Protein AF-A0A5J4WC52-F1 (afdb_monomer)

Nearest PDB structures (foldseek):
  8a1i-assembly3_P  TM=6.177E-01  e=1.431E-02  Mus musculus
  6tc0-assembly3_F  TM=6.893E-01  e=1.664E+00  Mus musculus
  6gx9-assembly1_A  TM=3.975E-01  e=1.744E-01  Homo sapiens
  6gx9-assembly2_B  TM=3.806E-01  e=6.885E-01  Homo sapiens
  8bbg-assembly1_E  TM=2.405E-01  e=5.398E+00  Homo sapiens

pLDDT: mean 83.62, std 16.69, range [30.83, 97.69]

Secondary structure (DSSP, 8-state):
------------------STTTHHHHHHHHHHHHTSS-HHHHHHHHHHHHHHHHH-TTS-HHHHHHHHHHHHHHTTS-HHHHHHHHHHHHHHHHH-HHHHHHHHHTTHHHHHHHHHH-TTS-HHHHHHHHHHHHHHHHTT--GGGGGGGHHHHHHHHT---GGGHHHHHHHHHHHHHHHHTT------SSTT-HHHHHHHHHHHHHHHHHHHHHHHHHHHHHHHHHHHHHHHHHHHHHHHHHHHHHHHHHHHHHHHHHHHHHHHHHHHHHHHHHHHHHHHHHHHHHHHHHHHHHHHHH--

InterPro domains:
  IPR016024 Armadillo-type fold [SSF48371] (25-189)

Structure (mmCIF, N/CA/C/O backbone):
data_AF-A0A5J4WC52-F1
#
_entry.id   AF-A0A5J4WC52-F1
#
loop_
_atom_site.group_PDB
_atom_site.id
_atom_site.type_symbol
_atom_site.label_atom_id
_atom_site.label_alt_id
_atom_site.label_comp_id
_atom_site.label_asym_id
_atom_site.label_entity_id
_atom_site.label_seq_id
_atom_site.pdbx_PDB_ins_code
_atom_site.Cartn_x
_atom_site.Cartn_y
_atom_site.Cartn_z
_atom_site.occupancy
_atom_site.B_iso_or_equiv
_atom_site.auth_seq_id
_atom_site.auth_comp_id
_atom_site.auth_asym_id
_atom_site.auth_atom_id
_atom_site.pdbx_PDB_model_num
ATOM 1 N N . MET A 1 1 ? 13.300 48.182 -29.640 1.00 32.59 1 MET A N 1
ATOM 2 C CA . MET A 1 1 ? 13.019 46.733 -29.677 1.00 32.59 1 MET A CA 1
ATOM 3 C C . MET A 1 1 ? 13.434 46.105 -28.359 1.00 32.59 1 MET A C 1
ATOM 5 O O . MET A 1 1 ? 14.404 46.560 -27.772 1.00 32.59 1 MET A O 1
ATOM 9 N N . SER A 1 2 ? 12.691 45.068 -27.975 1.00 35.34 2 SER A N 1
ATOM 10 C CA . SER A 1 2 ? 12.783 44.209 -26.789 1.00 35.34 2 SER A CA 1
ATOM 11 C C . SER A 1 2 ? 12.206 44.751 -25.476 1.00 35.34 2 SER A C 1
ATOM 13 O O . SER A 1 2 ? 12.779 45.591 -24.789 1.00 35.34 2 SER A O 1
ATOM 15 N N . SER A 1 3 ? 11.022 44.214 -25.190 1.00 33.12 3 SER A N 1
ATOM 16 C CA . SER A 1 3 ? 10.148 44.353 -24.032 1.00 33.12 3 SER A CA 1
ATOM 17 C C . SER A 1 3 ? 10.678 43.632 -22.793 1.00 33.12 3 SER A C 1
ATOM 19 O O . SER A 1 3 ? 11.204 42.523 -22.883 1.00 33.12 3 SER A O 1
ATOM 21 N N . LYS A 1 4 ? 10.454 44.267 -21.641 1.00 37.72 4 LYS A N 1
ATOM 22 C CA . LYS A 1 4 ? 10.518 43.687 -20.298 1.00 37.72 4 LYS A CA 1
ATOM 23 C C . LYS A 1 4 ? 9.252 42.878 -19.979 1.00 37.72 4 LYS A C 1
ATOM 25 O O . LYS A 1 4 ? 8.162 43.300 -20.349 1.00 37.72 4 LYS A O 1
ATOM 30 N N . GLU A 1 5 ? 9.482 41.766 -19.280 1.00 38.00 5 GLU A N 1
ATOM 31 C CA . GLU A 1 5 ? 8.748 41.195 -18.132 1.00 38.00 5 GLU A CA 1
ATOM 32 C C . GLU A 1 5 ? 7.209 41.197 -18.129 1.00 38.00 5 GLU A C 1
ATOM 34 O O . GLU A 1 5 ? 6.570 42.245 -18.094 1.00 38.00 5 GLU A O 1
ATOM 39 N N . SER A 1 6 ? 6.610 40.013 -17.961 1.00 33.03 6 SER A N 1
ATOM 40 C CA . SER A 1 6 ? 5.833 39.706 -16.743 1.00 33.03 6 SER A CA 1
ATOM 41 C C . SER A 1 6 ? 5.415 38.234 -16.680 1.00 33.03 6 SER A C 1
ATOM 43 O O . SER A 1 6 ? 4.885 37.659 -17.629 1.00 33.03 6 SER A O 1
ATOM 45 N N . GLU A 1 7 ? 5.674 37.652 -15.513 1.00 39.53 7 GLU A N 1
ATOM 46 C CA . GLU A 1 7 ? 5.089 36.424 -14.992 1.00 39.53 7 GLU A CA 1
ATOM 47 C C . GLU A 1 7 ? 3.555 36.524 -14.951 1.00 39.53 7 GLU A C 1
ATOM 49 O O . GLU A 1 7 ? 2.996 37.520 -14.494 1.00 39.53 7 GLU A O 1
ATOM 54 N N . SER A 1 8 ? 2.866 35.467 -15.380 1.00 31.52 8 SER A N 1
ATOM 55 C CA . SER A 1 8 ? 1.482 35.186 -14.986 1.00 31.52 8 SER A CA 1
ATOM 56 C C . SER A 1 8 ? 1.212 33.693 -15.178 1.00 31.52 8 SER A C 1
ATOM 58 O O . SER A 1 8 ? 0.710 33.232 -16.207 1.00 31.52 8 SER A O 1
ATOM 60 N N . LEU A 1 9 ? 1.606 32.904 -14.178 1.00 36.94 9 LEU A N 1
ATOM 61 C CA . LEU A 1 9 ? 1.100 31.547 -14.001 1.00 36.94 9 LEU A CA 1
ATOM 62 C C . LEU A 1 9 ? -0.317 31.654 -13.432 1.00 36.94 9 LEU A C 1
ATOM 64 O O . LEU A 1 9 ? -0.521 31.750 -12.230 1.00 36.94 9 LEU A O 1
ATOM 68 N N . ARG A 1 10 ? -1.261 31.730 -14.371 1.00 35.28 10 ARG A N 1
ATOM 69 C CA . ARG A 1 10 ? -2.675 31.333 -14.318 1.00 35.28 10 ARG A CA 1
ATOM 70 C C . ARG A 1 10 ? -3.241 31.064 -12.917 1.00 35.28 10 ARG A C 1
ATOM 72 O O . ARG A 1 10 ? -3.114 29.964 -12.386 1.00 35.28 10 ARG A O 1
ATOM 79 N N . ASP A 1 11 ? -3.994 32.055 -12.442 1.00 35.59 11 ASP A N 1
ATOM 80 C CA . ASP A 1 11 ? -5.200 31.882 -11.632 1.00 35.59 11 ASP A CA 1
ATOM 81 C C . ASP A 1 11 ? -6.001 30.661 -12.119 1.00 35.59 11 ASP A C 1
ATOM 83 O O . ASP A 1 11 ? -6.626 30.691 -13.185 1.00 35.59 11 ASP A O 1
ATOM 87 N N . ILE A 1 12 ? -5.999 29.580 -11.337 1.00 36.91 12 ILE A N 1
ATOM 88 C CA . ILE A 1 12 ? -7.045 28.563 -11.431 1.00 36.91 12 ILE A CA 1
ATOM 89 C C . ILE A 1 12 ? -8.226 29.110 -10.632 1.00 36.91 12 ILE A C 1
ATOM 91 O O . ILE A 1 12 ? -8.168 29.266 -9.416 1.00 36.91 12 ILE A O 1
ATOM 95 N N . GLY A 1 13 ? -9.252 29.480 -11.395 1.00 30.83 13 GLY A N 1
ATOM 96 C CA . GLY A 1 13 ? -10.460 30.188 -11.004 1.00 30.83 13 GLY A CA 1
ATOM 97 C C . GLY A 1 13 ? -10.991 29.912 -9.600 1.00 30.83 13 GLY A C 1
ATOM 98 O O . GLY A 1 13 ? -11.292 28.781 -9.228 1.00 30.83 13 GLY A O 1
ATOM 99 N N . ARG A 1 14 ? -11.278 31.011 -8.896 1.00 37.78 14 ARG A N 1
ATOM 100 C CA . ARG A 1 14 ? -12.459 31.108 -8.034 1.00 37.78 14 ARG A CA 1
ATOM 101 C C . ARG A 1 14 ? -13.677 30.649 -8.840 1.00 37.78 14 ARG A C 1
ATOM 103 O O . ARG A 1 14 ? -14.208 31.419 -9.639 1.00 37.78 14 ARG A O 1
ATOM 110 N N . ILE A 1 15 ? -14.100 29.404 -8.652 1.00 37.09 15 ILE A N 1
ATOM 111 C CA . ILE A 1 15 ? -15.406 28.952 -9.120 1.00 37.09 15 ILE A CA 1
ATOM 112 C C . ILE A 1 15 ? -16.385 29.187 -7.976 1.00 37.09 15 ILE A C 1
ATOM 114 O O . ILE A 1 15 ? -16.357 28.514 -6.949 1.00 37.09 15 ILE A O 1
ATOM 118 N N . ASP A 1 16 ? -17.212 30.210 -8.151 1.00 36.78 16 ASP A N 1
ATOM 119 C CA . ASP A 1 16 ? -18.256 30.596 -7.214 1.00 36.78 16 ASP A CA 1
ATOM 120 C C . ASP A 1 16 ? -19.447 29.635 -7.381 1.00 36.78 16 ASP A C 1
ATOM 122 O O . ASP A 1 16 ? -20.268 29.772 -8.291 1.00 36.78 16 ASP A O 1
ATOM 126 N N . PHE A 1 17 ? -19.512 28.591 -6.552 1.00 41.94 17 PHE A N 1
ATOM 127 C CA . PHE A 1 17 ? -20.563 27.573 -6.618 1.00 41.94 17 PHE A CA 1
ATOM 128 C C . PHE A 1 17 ? -21.741 27.909 -5.697 1.00 41.94 17 PHE A C 1
ATOM 130 O O . PHE A 1 17 ? -21.965 27.290 -4.655 1.00 41.94 17 PHE A O 1
ATOM 137 N N . SER A 1 18 ? -22.562 28.870 -6.118 1.00 38.53 18 SER A N 1
ATOM 138 C CA . SER A 1 18 ? -23.877 29.099 -5.511 1.00 38.53 18 SER A CA 1
ATOM 139 C C . SER A 1 18 ? -24.910 28.094 -6.052 1.00 38.53 18 SER A C 1
ATOM 141 O O . SER A 1 18 ? -25.569 28.308 -7.066 1.00 38.53 18 SER A O 1
ATOM 143 N N . GLY A 1 19 ? -25.062 26.951 -5.374 1.00 36.50 19 GLY A N 1
ATOM 144 C CA . GLY A 1 19 ? -26.168 26.019 -5.628 1.00 36.50 19 GLY A CA 1
ATOM 145 C C . GLY A 1 19 ? -26.001 24.651 -4.964 1.00 36.50 19 GLY A C 1
ATOM 146 O O . GLY A 1 19 ? -24.977 23.995 -5.125 1.00 36.50 19 GLY A O 1
ATOM 147 N N . SER A 1 20 ? -27.037 24.175 -4.268 1.00 44.12 20 SER A N 1
ATOM 148 C CA . SER A 1 20 ? -27.068 22.901 -3.518 1.00 44.12 20 SER A CA 1
ATOM 149 C C . SER A 1 20 ? -26.755 21.636 -4.340 1.00 44.12 20 SER A C 1
ATOM 151 O O . SER A 1 20 ? -26.430 20.605 -3.760 1.00 44.12 20 SER A O 1
ATOM 153 N N . LYS A 1 21 ? -26.802 21.711 -5.679 1.00 44.88 21 LYS A N 1
ATOM 154 C CA . LYS A 1 21 ? -26.398 20.631 -6.601 1.00 44.88 21 LYS A CA 1
ATOM 155 C C . LYS A 1 21 ? -24.891 20.571 -6.892 1.00 44.88 21 LYS A C 1
ATOM 157 O O . LYS A 1 21 ? -24.426 19.543 -7.364 1.00 44.88 21 LYS A O 1
ATOM 162 N N . SER A 1 22 ? -24.139 21.648 -6.642 1.00 50.25 22 SER A N 1
ATOM 163 C CA . SER A 1 22 ? -22.687 21.688 -6.884 1.00 50.25 22 SER A CA 1
ATOM 164 C C . SER A 1 22 ? -21.913 20.883 -5.833 1.00 50.25 22 SER A C 1
ATOM 166 O O . SER A 1 22 ? -21.088 20.034 -6.163 1.00 50.25 22 SER A O 1
ATOM 168 N N . LYS A 1 23 ? -22.293 21.062 -4.565 1.00 53.84 23 LYS A N 1
ATOM 169 C CA . LYS A 1 23 ? -21.726 20.376 -3.398 1.00 53.84 23 LYS A CA 1
ATOM 170 C C . LYS A 1 23 ? -21.667 18.848 -3.580 1.00 53.84 23 LYS A C 1
ATOM 172 O O . LYS A 1 23 ? -20.678 18.186 -3.294 1.00 53.84 23 LYS A O 1
ATOM 177 N N . THR A 1 24 ? -22.703 18.255 -4.164 1.00 54.47 24 THR A N 1
ATOM 178 C CA . THR A 1 24 ? -22.820 16.795 -4.293 1.00 54.47 24 THR A CA 1
ATOM 179 C C . THR A 1 24 ? -21.764 16.147 -5.204 1.00 54.47 24 THR A C 1
ATOM 181 O O . THR A 1 24 ? -21.472 14.966 -5.031 1.00 54.47 24 THR A O 1
ATOM 184 N N . ILE A 1 25 ? -21.193 16.898 -6.154 1.00 60.09 25 ILE A N 1
ATOM 185 C CA . ILE A 1 25 ? -20.209 16.409 -7.142 1.00 60.09 25 ILE A CA 1
ATOM 186 C C . ILE A 1 25 ? -18.765 16.691 -6.688 1.00 60.09 25 ILE A C 1
ATOM 188 O O . ILE A 1 25 ? -17.824 16.055 -7.159 1.00 60.09 25 ILE A O 1
ATOM 192 N N . GLU A 1 26 ? -18.585 17.605 -5.737 1.00 72.31 26 GLU A N 1
ATOM 193 C CA . GLU A 1 26 ? -17.278 18.105 -5.317 1.00 72.31 26 GLU A CA 1
ATOM 194 C C . GLU A 1 26 ? -16.462 17.055 -4.544 1.00 72.31 26 GLU A C 1
ATOM 196 O O . GLU A 1 26 ? -15.292 16.844 -4.852 1.00 72.31 26 GLU A O 1
ATOM 201 N N . ILE A 1 27 ? -17.079 16.308 -3.616 1.00 71.81 27 ILE A N 1
ATOM 202 C CA . ILE A 1 27 ? -16.358 15.299 -2.816 1.00 71.81 27 ILE A CA 1
ATOM 203 C C . ILE A 1 27 ? -15.774 14.168 -3.682 1.00 71.81 27 ILE A C 1
ATOM 205 O O . ILE A 1 27 ? -14.581 13.916 -3.550 1.00 71.81 27 ILE A O 1
ATOM 209 N N . PRO A 1 28 ? -16.520 13.497 -4.585 1.00 74.00 28 PRO A N 1
ATOM 210 C CA . PRO A 1 28 ? -15.934 12.445 -5.422 1.00 74.00 28 PRO A CA 1
ATOM 211 C C . PRO A 1 28 ? -14.762 12.918 -6.295 1.00 74.00 28 PRO A C 1
ATOM 213 O O . PRO A 1 28 ? -13.821 12.160 -6.511 1.00 74.00 28 PRO A O 1
ATOM 216 N N . LEU A 1 29 ? -14.794 14.165 -6.781 1.00 74.44 29 LEU A N 1
ATOM 217 C CA . LEU A 1 29 ? -13.690 14.738 -7.557 1.00 74.44 29 LEU A CA 1
ATOM 218 C C . LEU A 1 29 ? -12.469 15.018 -6.674 1.00 74.44 29 LEU A C 1
ATOM 220 O O . LEU A 1 29 ? -11.359 14.631 -7.035 1.00 74.44 29 LEU A O 1
ATOM 224 N N . LEU A 1 30 ? -12.678 15.600 -5.491 1.00 76.94 30 LEU A N 1
ATOM 225 C CA . LEU A 1 30 ? -11.611 15.838 -4.517 1.00 76.94 30 LEU A CA 1
ATOM 226 C C . LEU A 1 30 ? -11.031 14.532 -3.956 1.00 76.94 30 LEU A C 1
ATOM 228 O O . LEU A 1 30 ? -9.851 14.488 -3.624 1.00 76.94 30 LEU A O 1
ATOM 232 N N . VAL A 1 31 ? -11.815 13.448 -3.892 1.00 75.81 31 VAL A N 1
ATOM 233 C CA . VAL A 1 31 ? -11.320 12.118 -3.496 1.00 75.81 31 VAL A CA 1
ATOM 234 C C . VAL A 1 31 ? -10.261 11.601 -4.483 1.00 75.81 31 VAL A C 1
ATOM 236 O O . VAL A 1 31 ? -9.319 10.934 -4.065 1.00 75.81 31 VAL A O 1
ATOM 239 N N . ASN A 1 32 ? -10.334 11.953 -5.770 1.00 75.06 32 ASN A N 1
ATOM 240 C CA . ASN A 1 32 ? -9.287 11.575 -6.727 1.00 75.06 32 ASN A CA 1
ATOM 241 C C . ASN A 1 32 ? -7.972 12.327 -6.470 1.00 75.06 32 ASN A C 1
ATOM 243 O O . ASN A 1 32 ? -6.902 11.727 -6.527 1.00 75.06 32 ASN A O 1
ATOM 247 N N . GLU A 1 33 ? -8.040 13.620 -6.143 1.00 76.31 33 GLU A N 1
ATOM 248 C CA . GLU A 1 33 ? -6.862 14.416 -5.756 1.00 76.31 33 GLU A CA 1
ATOM 249 C C . GLU A 1 33 ? -6.284 13.950 -4.411 1.00 76.31 33 GLU A C 1
ATOM 251 O O . GLU A 1 33 ? -5.069 13.888 -4.224 1.00 76.31 33 GLU A O 1
ATOM 256 N N . PHE A 1 34 ? -7.161 13.529 -3.503 1.00 76.88 34 PHE A N 1
ATOM 257 C CA . PHE A 1 34 ? -6.841 12.928 -2.213 1.00 76.88 34 PHE A CA 1
ATOM 258 C C . PHE A 1 34 ? -6.132 11.569 -2.327 1.00 76.88 34 PHE A C 1
ATOM 260 O O . PHE A 1 34 ? -5.337 11.224 -1.461 1.00 76.88 34 PHE A O 1
ATOM 267 N N . LEU A 1 35 ? -6.382 10.800 -3.389 1.00 76.12 35 LEU A N 1
ATOM 268 C CA . LEU A 1 35 ? -5.679 9.541 -3.665 1.00 76.12 35 LEU A CA 1
ATOM 269 C C . LEU A 1 35 ? -4.435 9.728 -4.554 1.00 76.12 35 LEU A C 1
ATOM 271 O O . LEU A 1 35 ? -3.802 8.743 -4.936 1.00 76.12 35 LEU A O 1
ATOM 275 N N . SER A 1 36 ? -4.062 10.968 -4.889 1.00 76.62 36 SER A N 1
ATOM 276 C CA . SER A 1 36 ? -2.824 11.250 -5.626 1.00 76.62 36 SER A CA 1
ATOM 277 C C . SER A 1 36 ? -1.583 10.867 -4.811 1.00 76.62 36 SER A C 1
ATOM 279 O O . SER A 1 36 ? -1.625 10.811 -3.586 1.00 76.62 36 SER A O 1
ATOM 281 N N . SER A 1 37 ? -0.441 10.635 -5.462 1.00 73.75 37 SER A N 1
ATOM 282 C CA . SER A 1 37 ? 0.824 10.329 -4.769 1.00 73.75 37 SER A CA 1
ATOM 283 C C . SER A 1 37 ? 1.536 11.562 -4.187 1.00 73.75 37 SER A C 1
ATOM 285 O O . SER A 1 37 ? 2.661 11.434 -3.714 1.00 73.75 37 SER A O 1
ATOM 287 N N . ASN A 1 38 ? 0.932 12.756 -4.250 1.00 82.62 38 ASN A N 1
ATOM 288 C CA . ASN A 1 38 ? 1.540 14.003 -3.786 1.00 82.62 38 ASN A CA 1
ATOM 289 C C . ASN A 1 38 ? 0.980 14.408 -2.402 1.00 82.62 38 ASN A C 1
ATOM 291 O O . ASN A 1 38 ? -0.186 14.797 -2.326 1.00 82.62 38 ASN A O 1
ATOM 295 N N . PRO A 1 39 ? 1.790 14.396 -1.323 1.00 80.75 39 PRO A N 1
ATOM 296 C CA . PRO A 1 39 ? 1.332 14.706 0.037 1.00 80.75 39 PRO A CA 1
ATOM 297 C C . PRO A 1 39 ? 0.698 16.093 0.218 1.00 80.75 39 PRO A C 1
ATOM 299 O O . PRO A 1 39 ? -0.220 16.248 1.026 1.00 80.75 39 PRO A O 1
ATOM 302 N N . ASP A 1 40 ? 1.143 17.102 -0.536 1.00 82.88 40 ASP A N 1
ATOM 303 C CA . ASP A 1 40 ? 0.588 18.457 -0.449 1.00 82.88 40 ASP A CA 1
ATOM 304 C C . ASP A 1 40 ? -0.818 18.505 -1.057 1.00 82.88 40 ASP A C 1
ATOM 306 O O . ASP A 1 40 ? -1.742 19.065 -0.463 1.00 82.88 40 ASP A O 1
ATOM 310 N N . GLN A 1 41 ? -1.002 17.843 -2.205 1.00 83.88 41 GLN A N 1
ATOM 311 C CA . GLN A 1 41 ? -2.312 17.701 -2.848 1.00 83.88 41 GLN A CA 1
ATOM 312 C C . GLN A 1 41 ? -3.261 16.876 -1.978 1.00 83.88 41 GLN A C 1
ATOM 314 O O . GLN A 1 41 ? -4.404 17.284 -1.770 1.00 83.88 41 GLN A O 1
ATOM 319 N N . GLN A 1 42 ? -2.771 15.777 -1.393 1.00 84.62 42 GLN A N 1
ATOM 320 C CA . GLN A 1 42 ? -3.523 14.991 -0.416 1.00 84.62 42 GLN A CA 1
ATOM 321 C C . GLN A 1 42 ? -3.977 15.870 0.752 1.00 84.62 42 GLN A C 1
ATOM 323 O O . GLN A 1 42 ? -5.161 15.892 1.083 1.00 84.62 42 GLN A O 1
ATOM 328 N N . THR A 1 43 ? -3.067 16.638 1.355 1.00 85.12 43 THR A N 1
ATOM 329 C CA . THR A 1 43 ? -3.369 17.507 2.501 1.00 85.12 43 THR A CA 1
ATOM 330 C C . THR A 1 43 ? -4.415 18.560 2.147 1.00 85.12 43 THR A C 1
ATOM 332 O O . THR A 1 43 ? -5.400 18.712 2.873 1.00 85.12 43 THR A O 1
ATOM 335 N N . GLN A 1 44 ? -4.235 19.264 1.028 1.00 84.44 44 GLN A N 1
ATOM 336 C CA . GLN A 1 44 ? -5.151 20.313 0.585 1.00 84.44 44 GLN A CA 1
ATOM 337 C C . GLN A 1 44 ? -6.547 19.752 0.287 1.00 84.44 44 GLN A C 1
ATOM 339 O O . GLN A 1 44 ? -7.538 20.279 0.801 1.00 84.44 44 GLN A O 1
ATOM 344 N N . ALA A 1 45 ? -6.631 18.655 -0.473 1.00 85.75 45 ALA A N 1
ATOM 345 C CA . ALA A 1 45 ? -7.894 17.993 -0.786 1.00 85.75 45 ALA A CA 1
ATOM 346 C C . ALA A 1 45 ? -8.587 17.487 0.489 1.00 85.75 45 ALA A C 1
ATOM 348 O O . ALA A 1 45 ? -9.779 17.726 0.683 1.00 85.75 45 ALA A O 1
ATOM 349 N N . THR A 1 46 ? -7.835 16.871 1.410 1.00 85.19 46 THR A N 1
ATOM 350 C CA . THR A 1 46 ? -8.377 16.373 2.684 1.00 85.19 46 THR A CA 1
ATOM 351 C C . THR A 1 46 ? -8.964 17.502 3.521 1.00 85.19 46 THR A C 1
ATOM 353 O O . THR A 1 46 ? -10.088 17.400 4.012 1.00 85.19 46 THR A O 1
ATOM 356 N N . GLN A 1 47 ? -8.221 18.599 3.684 1.00 85.75 47 GLN A N 1
ATOM 357 C CA . GLN A 1 47 ? -8.680 19.752 4.457 1.00 85.75 47 GLN A CA 1
ATOM 358 C C . GLN A 1 47 ? -9.936 20.369 3.844 1.00 85.75 47 GLN A C 1
ATOM 360 O O . GLN A 1 47 ? -10.868 20.711 4.577 1.00 85.75 47 GLN A O 1
ATOM 365 N N . HIS A 1 48 ? -9.981 20.463 2.513 1.00 85.12 48 HIS A N 1
ATOM 366 C CA . HIS A 1 48 ? -11.138 20.981 1.803 1.00 85.12 48 HIS A CA 1
ATOM 367 C C . HIS A 1 48 ? -12.373 20.104 2.041 1.00 85.12 48 HIS A C 1
ATOM 369 O O . HIS A 1 48 ? -13.388 20.608 2.524 1.00 85.12 48 HIS A O 1
ATOM 375 N N . ILE A 1 49 ? -12.266 18.788 1.837 1.00 85.12 49 ILE A N 1
ATOM 376 C CA . ILE A 1 49 ? -13.371 17.853 2.082 1.00 85.12 49 ILE A CA 1
ATOM 377 C C . ILE A 1 49 ? -13.839 17.909 3.545 1.00 85.12 49 ILE A C 1
ATOM 379 O O . ILE A 1 49 ? -15.040 17.984 3.802 1.00 85.12 49 ILE A O 1
ATOM 383 N N . ILE A 1 50 ? -12.921 17.933 4.518 1.00 85.38 50 ILE A N 1
ATOM 384 C CA . ILE A 1 50 ? -13.277 18.029 5.943 1.00 85.38 50 ILE A CA 1
ATOM 385 C C . ILE A 1 50 ? -14.066 19.308 6.223 1.00 85.38 50 ILE A C 1
ATOM 387 O O . ILE A 1 50 ? -15.093 19.258 6.897 1.00 85.38 50 ILE A O 1
ATOM 391 N N . SER A 1 51 ? -13.615 20.450 5.695 1.00 84.38 51 SER A N 1
ATOM 392 C CA . SER A 1 51 ? -14.316 21.726 5.871 1.00 84.38 51 SER A CA 1
ATOM 393 C C . SER A 1 51 ? -15.726 21.703 5.282 1.00 84.38 51 SER A C 1
ATOM 395 O O . SER A 1 51 ? -16.646 22.258 5.873 1.00 84.38 51 SER A O 1
ATOM 397 N N . ILE A 1 52 ? -15.917 21.017 4.159 1.00 81.88 52 ILE A N 1
ATOM 398 C CA . ILE A 1 52 ? -17.220 20.856 3.525 1.00 81.88 52 ILE A CA 1
ATOM 399 C C . ILE A 1 52 ? -18.128 19.990 4.409 1.00 81.88 52 ILE A C 1
ATOM 401 O O . ILE A 1 52 ? -19.235 20.404 4.750 1.00 81.88 52 ILE A O 1
ATOM 405 N N . ILE A 1 53 ? -17.645 18.811 4.814 1.00 82.25 53 ILE A N 1
ATOM 406 C CA . ILE A 1 53 ? -18.433 17.817 5.555 1.00 82.25 53 ILE A CA 1
ATOM 407 C C . ILE A 1 53 ? -18.811 18.324 6.951 1.00 82.25 53 ILE A C 1
ATOM 409 O O . ILE A 1 53 ? -19.913 18.059 7.426 1.00 82.25 53 ILE A O 1
ATOM 413 N N . LEU A 1 54 ? -17.915 19.045 7.626 1.00 81.38 54 LEU A N 1
ATOM 414 C CA . LEU A 1 54 ? -18.173 19.532 8.981 1.00 81.38 54 LEU A CA 1
ATOM 415 C C . LEU A 1 54 ? -19.067 20.774 9.028 1.00 81.38 54 LEU A C 1
ATOM 417 O O . LEU A 1 54 ? -19.726 20.992 10.040 1.00 81.38 54 LEU A O 1
ATOM 421 N N . ASN A 1 55 ? -19.094 21.584 7.967 1.00 78.94 55 ASN A N 1
ATOM 422 C CA . ASN A 1 55 ? -19.910 22.800 7.920 1.00 78.94 55 ASN A CA 1
ATOM 423 C C . ASN A 1 55 ? -21.320 22.567 7.355 1.00 78.94 55 ASN A C 1
ATOM 425 O O . ASN A 1 55 ? -22.158 23.465 7.432 1.00 78.94 55 ASN A O 1
ATOM 429 N N . ASP A 1 56 ? -21.594 21.400 6.766 1.00 70.25 56 ASP A N 1
ATOM 430 C CA . ASP A 1 56 ? -22.866 21.111 6.107 1.00 70.25 56 ASP A CA 1
ATOM 431 C C . ASP A 1 56 ? -23.394 19.718 6.486 1.00 70.25 56 ASP A C 1
ATOM 433 O O . ASP A 1 56 ? -23.086 18.701 5.860 1.00 70.25 56 ASP A O 1
ATOM 437 N N . GLU A 1 57 ? -24.245 19.675 7.516 1.00 63.06 57 GLU A N 1
ATOM 438 C CA . GLU A 1 57 ? -24.854 18.439 8.030 1.00 63.06 57 GLU A CA 1
ATOM 439 C C . GLU A 1 57 ? -25.771 17.722 7.015 1.00 63.06 57 GLU A C 1
ATOM 441 O O . GLU A 1 57 ? -26.155 16.564 7.238 1.00 63.06 57 GLU A O 1
ATOM 446 N N . SER A 1 58 ? -26.116 18.389 5.903 1.00 66.19 58 SER A N 1
ATOM 447 C CA . SER A 1 58 ? -27.027 17.892 4.866 1.00 66.19 58 SER A CA 1
ATOM 448 C C . SER A 1 58 ? -26.347 17.085 3.753 1.00 66.19 58 SER A C 1
ATOM 450 O O . SER A 1 58 ? -27.018 16.646 2.815 1.00 66.19 58 SER A O 1
ATOM 452 N N . TYR A 1 59 ? -25.034 16.844 3.852 1.00 70.75 59 TYR A N 1
ATOM 453 C CA . TYR A 1 59 ? -24.316 16.066 2.845 1.00 70.75 59 TYR A CA 1
ATOM 454 C C . TYR A 1 59 ? -24.810 14.611 2.744 1.00 70.75 59 TYR A C 1
ATOM 456 O O . TYR A 1 59 ? -25.073 13.974 3.773 1.00 70.75 59 TYR A O 1
ATOM 464 N N . PRO A 1 60 ? -24.907 14.044 1.522 1.00 72.94 60 PRO A N 1
ATOM 465 C CA . PRO A 1 60 ? -25.320 12.657 1.343 1.00 72.94 60 PRO A CA 1
ATOM 466 C C . PRO A 1 60 ? -24.385 11.679 2.055 1.00 72.94 60 PRO A C 1
ATOM 468 O O . PRO A 1 60 ? -23.163 11.785 1.941 1.00 72.94 60 PRO A O 1
ATOM 471 N N . SER A 1 61 ? -24.967 10.676 2.720 1.00 74.62 61 SER A N 1
ATOM 472 C CA . SER A 1 61 ? -24.213 9.642 3.442 1.00 74.62 61 SER A CA 1
ATOM 473 C C . SER A 1 61 ? -23.221 8.905 2.542 1.00 74.62 61 SER A C 1
ATOM 475 O O . SER A 1 61 ? -22.097 8.674 2.954 1.00 74.62 61 SER A O 1
ATOM 477 N N . VAL A 1 62 ? -23.584 8.640 1.282 1.00 75.31 62 VAL A N 1
ATOM 478 C CA . VAL A 1 62 ? -22.723 7.931 0.318 1.00 75.31 62 VAL A CA 1
ATOM 479 C C . VAL A 1 62 ? -21.396 8.661 0.072 1.00 75.31 62 VAL A C 1
ATOM 481 O O . VAL A 1 62 ? -20.351 8.022 -0.002 1.00 75.31 62 VAL A O 1
ATOM 484 N N . SER A 1 63 ? -21.410 9.994 -0.027 1.00 79.25 63 SER A N 1
ATOM 485 C CA . SER A 1 63 ? -20.185 10.780 -0.241 1.00 79.25 63 SER A CA 1
ATOM 486 C C . SER A 1 63 ? -19.299 10.801 1.006 1.00 79.25 63 SER A C 1
ATOM 488 O O . SER A 1 63 ? -18.075 10.789 0.894 1.00 79.25 63 SER A O 1
ATOM 490 N N . ILE A 1 64 ? -19.919 10.810 2.189 1.00 83.56 64 ILE A N 1
ATOM 491 C CA . ILE A 1 64 ? -19.222 10.721 3.474 1.00 83.56 64 ILE A CA 1
ATOM 492 C C . ILE A 1 64 ? -18.578 9.342 3.624 1.00 83.56 64 ILE A C 1
ATOM 494 O O . ILE A 1 64 ? -17.394 9.264 3.934 1.00 83.56 64 ILE A O 1
ATOM 498 N N . ASP A 1 65 ? -19.326 8.271 3.362 1.00 85.75 65 ASP A N 1
ATOM 499 C CA . ASP A 1 65 ? -18.838 6.896 3.470 1.00 85.75 65 ASP A CA 1
ATOM 500 C C . ASP A 1 65 ? -17.668 6.661 2.509 1.00 85.75 65 ASP A C 1
ATOM 502 O O . ASP A 1 65 ? -16.641 6.129 2.920 1.00 85.75 65 ASP A O 1
ATOM 506 N N . LEU A 1 66 ? -17.766 7.150 1.265 1.00 85.38 66 LEU A N 1
ATOM 507 C CA . LEU A 1 66 ? -16.674 7.093 0.289 1.00 85.38 66 LEU A CA 1
ATOM 508 C C . LEU A 1 66 ? -15.404 7.780 0.810 1.00 85.38 66 LEU A C 1
ATOM 510 O O . LEU A 1 66 ? -14.314 7.217 0.722 1.00 85.38 66 LEU A O 1
ATOM 514 N N . PHE A 1 67 ? -15.541 8.986 1.363 1.00 87.44 67 PHE A N 1
ATOM 515 C CA . PHE A 1 67 ? -14.412 9.731 1.912 1.00 87.44 67 PHE A CA 1
ATOM 516 C C . PHE A 1 67 ? -13.804 9.046 3.144 1.00 87.44 67 PHE A C 1
ATOM 518 O O . PHE A 1 67 ? -12.582 8.928 3.241 1.00 87.44 67 PHE A O 1
ATOM 525 N N . LEU A 1 68 ? -14.635 8.546 4.063 1.00 90.50 68 LEU A N 1
ATOM 526 C CA . LEU A 1 68 ? -14.168 7.808 5.237 1.00 90.50 68 LEU A CA 1
ATOM 527 C C . LEU A 1 68 ? -13.447 6.520 4.830 1.00 90.50 68 LEU A C 1
ATOM 529 O O . LEU A 1 68 ? -12.364 6.250 5.340 1.00 90.50 68 LEU A O 1
ATOM 533 N N . SER A 1 69 ? -13.981 5.764 3.868 1.00 89.56 69 SER A N 1
ATOM 534 C CA . SER A 1 69 ? -13.300 4.589 3.316 1.00 89.56 69 SER A CA 1
ATOM 535 C C . SER A 1 69 ? -11.955 4.953 2.685 1.00 89.56 69 SER A C 1
ATOM 537 O O . SER A 1 69 ? -10.968 4.258 2.918 1.00 89.56 69 SER A O 1
ATOM 539 N N . ALA A 1 70 ? -11.881 6.060 1.944 1.00 88.50 70 ALA A N 1
ATOM 540 C CA . ALA A 1 70 ? -10.633 6.526 1.348 1.00 88.50 70 ALA A CA 1
ATOM 541 C C . ALA A 1 70 ? -9.589 6.902 2.422 1.00 88.50 70 ALA A C 1
ATOM 543 O O . ALA A 1 70 ? -8.430 6.500 2.313 1.00 88.50 70 ALA A O 1
ATOM 544 N N . LEU A 1 71 ? -9.996 7.594 3.494 1.00 91.12 71 LEU A N 1
ATOM 545 C CA . LEU A 1 71 ? -9.139 7.876 4.654 1.00 91.12 71 LEU A CA 1
ATOM 546 C C . LEU A 1 71 ? -8.634 6.600 5.320 1.00 91.12 71 LEU A C 1
ATOM 548 O O . LEU A 1 71 ? -7.445 6.496 5.607 1.00 91.12 71 LEU A O 1
ATOM 552 N N . VAL A 1 72 ? -9.508 5.614 5.526 1.00 92.81 72 VAL A N 1
ATOM 553 C CA . VAL A 1 72 ? -9.118 4.321 6.100 1.00 92.81 72 VAL A CA 1
ATOM 554 C C . VAL A 1 72 ? -8.091 3.609 5.214 1.00 92.81 72 VAL A C 1
ATOM 556 O O . VAL A 1 72 ? -7.116 3.069 5.731 1.00 92.81 72 VAL A O 1
ATOM 559 N N . CYS A 1 73 ? -8.237 3.663 3.889 1.00 89.06 73 CYS A N 1
ATOM 560 C CA . CYS A 1 73 ? -7.241 3.121 2.963 1.00 89.06 73 CYS A CA 1
ATOM 561 C C . CYS A 1 73 ? -5.891 3.854 3.051 1.00 89.06 73 CYS A C 1
ATOM 563 O O . CYS A 1 73 ? -4.851 3.196 3.107 1.00 89.06 73 CYS A O 1
ATOM 565 N N . LEU A 1 74 ? -5.888 5.193 3.124 1.00 91.19 74 LEU A N 1
ATOM 566 C CA . LEU A 1 74 ? -4.651 5.982 3.223 1.00 91.19 74 LEU A CA 1
ATOM 567 C C . LEU A 1 74 ? -3.851 5.722 4.503 1.00 91.19 74 LEU A C 1
ATOM 569 O O . LEU A 1 74 ? -2.641 5.940 4.501 1.00 91.19 74 LEU A O 1
ATOM 573 N N . ILE A 1 75 ? -4.471 5.195 5.565 1.00 93.75 75 ILE A N 1
ATOM 574 C CA . ILE A 1 75 ? -3.746 4.778 6.777 1.00 93.75 75 ILE A CA 1
ATOM 575 C C . ILE A 1 75 ? -2.622 3.783 6.438 1.00 93.75 75 ILE A C 1
ATOM 577 O O . ILE A 1 75 ? -1.573 3.825 7.078 1.00 93.75 75 ILE A O 1
ATOM 581 N N . LYS A 1 76 ? -2.806 2.920 5.427 1.00 90.44 76 LYS A N 1
ATOM 582 C CA . LYS A 1 76 ? -1.791 1.960 4.948 1.00 90.44 76 LYS A CA 1
ATOM 583 C C . LYS A 1 76 ? -0.851 2.518 3.869 1.00 90.44 76 LYS A C 1
ATOM 585 O O . LYS A 1 76 ? -0.054 1.757 3.329 1.00 90.44 76 LYS A O 1
ATOM 590 N N . GLY A 1 77 ? -0.976 3.799 3.520 1.00 87.56 77 GLY A N 1
ATOM 591 C CA . GLY A 1 77 ? -0.141 4.468 2.522 1.00 87.56 77 GLY A CA 1
ATOM 592 C C . GLY A 1 77 ? 1.274 4.765 3.024 1.00 87.56 77 GLY A C 1
ATOM 593 O O . GLY A 1 77 ? 1.782 4.093 3.918 1.00 87.56 77 GLY A O 1
ATOM 594 N N . SER A 1 78 ? 1.918 5.793 2.460 1.00 90.06 78 SER A N 1
ATOM 595 C CA . SER A 1 78 ? 3.223 6.257 2.954 1.00 90.06 78 SER A CA 1
ATOM 596 C C . SER A 1 78 ? 3.129 6.768 4.397 1.00 90.06 78 SER A C 1
ATOM 598 O O . SER A 1 78 ? 2.037 6.956 4.938 1.00 90.06 78 SER A O 1
ATOM 600 N N . VAL A 1 79 ? 4.276 7.037 5.026 1.00 91.31 79 VAL A N 1
ATOM 601 C CA . VAL A 1 79 ? 4.322 7.613 6.381 1.00 91.31 79 VAL A CA 1
ATOM 602 C C . VAL A 1 79 ? 3.526 8.921 6.443 1.00 91.31 79 VAL A C 1
ATOM 604 O O . VAL A 1 79 ? 2.720 9.114 7.351 1.00 91.31 79 VAL A O 1
ATOM 607 N N . GLU A 1 80 ? 3.691 9.782 5.440 1.00 90.88 80 GLU A N 1
ATOM 608 C CA . GLU A 1 80 ? 3.006 11.067 5.315 1.00 90.88 80 GLU A CA 1
ATOM 609 C C . GLU A 1 80 ? 1.506 10.878 5.088 1.00 90.88 80 GLU A C 1
ATOM 611 O O . GLU A 1 80 ? 0.705 11.450 5.824 1.00 90.88 80 GLU A O 1
ATOM 616 N N . SER A 1 81 ? 1.110 10.037 4.124 1.00 91.06 81 SER A N 1
ATOM 617 C CA . SER A 1 81 ? -0.309 9.767 3.850 1.00 91.06 81 SER A CA 1
ATOM 618 C C . SER A 1 81 ? -1.015 9.156 5.060 1.00 91.06 81 SER A C 1
ATOM 620 O O . SER A 1 81 ? -2.135 9.547 5.391 1.00 91.06 81 SER A O 1
ATOM 622 N N . SER A 1 82 ? -0.343 8.238 5.761 1.00 93.81 82 SER A N 1
ATOM 623 C CA . SER A 1 82 ? -0.852 7.610 6.980 1.00 93.81 82 SER A CA 1
ATOM 624 C C . SER A 1 82 ? -1.065 8.640 8.087 1.00 93.81 82 SER A C 1
ATOM 626 O O . SER A 1 82 ? -2.106 8.635 8.747 1.00 93.81 82 SER A O 1
ATOM 628 N N . GLN A 1 83 ? -0.112 9.561 8.260 1.00 93.81 83 GLN A N 1
ATOM 629 C CA . GLN A 1 83 ? -0.216 10.634 9.244 1.00 93.81 83 GLN A CA 1
ATOM 630 C C . GLN A 1 83 ? -1.346 11.612 8.901 1.00 93.81 83 GLN A C 1
ATOM 632 O O . GLN A 1 83 ? -2.173 11.909 9.763 1.00 93.81 83 GLN A O 1
ATOM 637 N N . ILE A 1 84 ? -1.438 12.055 7.642 1.00 91.88 84 ILE A N 1
ATOM 638 C CA . ILE A 1 84 ? -2.510 12.939 7.159 1.00 91.88 84 ILE A CA 1
ATOM 639 C C . ILE A 1 84 ? -3.877 12.299 7.412 1.00 91.88 84 ILE A C 1
ATOM 641 O O . ILE A 1 84 ? -4.782 12.962 7.925 1.00 91.88 84 ILE A O 1
ATOM 645 N N . ALA A 1 85 ? -4.028 11.010 7.093 1.00 93.81 85 ALA A N 1
ATOM 646 C CA . ALA A 1 85 ? -5.262 10.270 7.321 1.00 93.81 85 ALA A CA 1
ATOM 647 C C . ALA A 1 85 ? -5.604 10.169 8.815 1.00 93.81 85 ALA A C 1
ATOM 649 O O . ALA A 1 85 ? -6.747 10.422 9.200 1.00 93.81 85 ALA A O 1
ATOM 650 N N . SER A 1 86 ? -4.614 9.863 9.657 1.00 95.62 86 SER A N 1
ATOM 651 C CA . SER A 1 86 ? -4.757 9.787 11.116 1.00 95.62 86 SER A CA 1
ATOM 652 C C . SER A 1 86 ? -5.225 11.114 11.720 1.00 95.62 86 SER A C 1
ATOM 654 O O . SER A 1 86 ? -6.238 11.161 12.422 1.00 95.62 86 SER A O 1
ATOM 656 N N . ASP A 1 87 ? -4.562 12.218 11.372 1.00 94.31 87 ASP A N 1
ATOM 657 C CA . ASP A 1 87 ? -4.901 13.556 11.868 1.00 94.31 87 ASP A CA 1
ATOM 658 C C . ASP A 1 87 ? -6.300 13.993 11.421 1.00 94.31 87 ASP A C 1
ATOM 660 O O . ASP A 1 87 ? -7.068 14.593 12.180 1.00 94.31 87 ASP A O 1
ATOM 664 N N . SER A 1 88 ? -6.644 13.663 10.181 1.00 93.31 88 SER A N 1
ATOM 665 C CA . SER A 1 88 ? -7.923 13.975 9.551 1.00 93.31 88 SER A CA 1
ATOM 666 C C . SER A 1 88 ? -9.079 13.220 10.193 1.00 93.31 88 SER A C 1
ATOM 668 O O . SER A 1 88 ? -10.070 13.834 10.599 1.00 93.31 88 SER A O 1
ATOM 670 N N . LEU A 1 89 ? -8.926 11.906 10.375 1.00 94.94 89 LEU A N 1
ATOM 671 C CA . LEU A 1 89 ? -9.877 11.093 11.129 1.00 94.94 89 LEU A CA 1
ATOM 672 C C . LEU A 1 89 ? -9.993 11.592 12.566 1.00 94.94 89 LEU A C 1
ATOM 674 O O . LEU A 1 89 ? -11.103 11.705 13.079 1.00 94.94 89 LEU A O 1
ATOM 678 N N . GLY A 1 90 ? -8.886 11.986 13.192 1.00 93.81 90 GLY A N 1
ATOM 679 C CA . GLY A 1 90 ? -8.905 12.538 14.538 1.00 93.81 90 GLY A CA 1
ATOM 680 C C . GLY A 1 90 ? -9.726 13.823 14.674 1.00 93.81 90 GLY A C 1
ATOM 681 O O . GLY A 1 90 ? -10.459 13.995 15.651 1.00 93.81 90 GLY A O 1
ATOM 682 N N . ARG A 1 91 ? -9.672 14.720 13.681 1.00 92.44 91 ARG A N 1
ATOM 683 C CA . ARG A 1 91 ? -10.534 15.919 13.631 1.00 92.44 91 ARG A CA 1
ATOM 684 C C . ARG A 1 91 ? -12.008 15.540 13.499 1.00 92.44 91 ARG A C 1
ATOM 686 O O . ARG A 1 91 ? -12.827 15.995 14.296 1.00 92.44 91 ARG A O 1
ATOM 693 N N . ILE A 1 92 ? -12.319 14.654 12.554 1.00 91.50 92 ILE A N 1
ATOM 694 C CA . ILE A 1 92 ? -13.677 14.157 12.299 1.00 91.50 92 ILE A CA 1
ATOM 695 C C . ILE A 1 92 ? -14.271 13.517 13.560 1.00 91.50 92 ILE A C 1
ATOM 697 O O . ILE A 1 92 ? -15.388 13.848 13.964 1.00 91.50 92 ILE A O 1
ATOM 701 N N . ILE A 1 93 ? -13.495 12.652 14.218 1.00 94.12 93 ILE A N 1
ATOM 702 C CA . ILE A 1 93 ? -13.882 11.954 15.444 1.00 94.12 93 ILE A CA 1
ATOM 703 C C . ILE A 1 93 ? -14.203 12.949 16.555 1.00 94.12 93 ILE A C 1
ATOM 705 O O . ILE A 1 93 ? -15.205 12.784 17.245 1.00 94.12 93 ILE A O 1
ATOM 709 N N . LYS A 1 94 ? -13.399 13.998 16.729 1.00 92.94 94 LYS A N 1
ATOM 710 C CA . LYS A 1 94 ? -13.629 15.002 17.778 1.00 92.94 94 LYS A CA 1
ATOM 711 C C . LYS A 1 94 ? -14.868 15.858 17.518 1.00 92.94 94 LYS A C 1
ATOM 713 O O . LYS A 1 94 ? -15.536 16.259 18.466 1.00 92.94 94 LYS A O 1
ATOM 718 N N . GLN A 1 95 ? -15.177 16.144 16.255 1.00 89.44 95 GLN A N 1
ATOM 719 C CA . GLN A 1 95 ? -16.148 17.180 15.896 1.00 89.44 95 GLN A CA 1
ATOM 720 C C . GLN A 1 95 ? -17.559 16.659 15.592 1.00 89.44 95 GLN A C 1
ATOM 722 O O . GLN A 1 95 ? -18.504 17.430 15.724 1.00 89.44 95 GLN A O 1
ATOM 727 N N . SER A 1 96 ? -17.744 15.384 15.220 1.00 88.25 96 SER A N 1
ATOM 728 C CA . SER A 1 96 ? -19.073 14.884 14.825 1.00 88.25 96 SER A CA 1
ATOM 729 C C . SER A 1 96 ? -19.368 13.451 15.266 1.00 88.25 96 SER A C 1
ATOM 731 O O . SER A 1 96 ? -18.754 12.493 14.796 1.00 88.25 96 SER A O 1
ATOM 733 N N . THR A 1 97 ? -20.402 13.284 16.098 1.00 90.19 97 THR A N 1
ATOM 734 C CA . THR A 1 97 ? -20.919 11.964 16.506 1.00 90.19 97 THR A CA 1
ATOM 735 C C . THR A 1 97 ? -21.417 11.145 15.313 1.00 90.19 97 THR A C 1
ATOM 737 O O . THR A 1 97 ? -21.085 9.970 15.198 1.00 90.19 97 THR A O 1
ATOM 740 N N . LYS A 1 98 ? -22.136 11.772 14.372 1.00 88.25 98 LYS A N 1
ATOM 741 C CA . LYS A 1 98 ? -22.660 11.109 13.164 1.00 88.25 98 LYS A CA 1
ATOM 742 C C . LYS A 1 98 ? -21.537 10.532 12.297 1.00 88.25 98 LYS A C 1
ATOM 744 O O . LYS A 1 98 ? -21.665 9.431 11.762 1.00 88.25 98 LYS A O 1
ATOM 749 N N . LEU A 1 99 ? -20.423 11.256 12.169 1.00 89.31 99 LEU A N 1
ATOM 750 C CA . LEU A 1 99 ? -19.264 10.776 11.416 1.00 89.31 99 LEU A CA 1
ATOM 751 C C . LEU A 1 99 ? -18.514 9.670 12.168 1.00 89.31 99 LEU A C 1
ATOM 753 O O . LEU A 1 99 ? -18.065 8.725 11.526 1.00 89.31 99 LEU A O 1
ATOM 757 N N . ARG A 1 100 ? -18.448 9.720 13.509 1.00 92.38 100 ARG A N 1
ATOM 758 C CA . ARG A 1 100 ? -17.933 8.597 14.317 1.00 92.38 100 ARG A CA 1
ATOM 759 C C . ARG A 1 100 ? -18.738 7.319 14.089 1.00 92.38 100 ARG A C 1
ATOM 761 O O . ARG A 1 100 ? -18.154 6.267 13.851 1.00 92.38 100 ARG A O 1
ATOM 768 N N . GLU A 1 101 ? -20.064 7.408 14.125 1.00 90.88 101 GLU A N 1
ATOM 769 C CA . GLU A 1 101 ? -20.945 6.264 13.855 1.00 90.88 101 GLU A CA 1
ATOM 770 C C . GLU A 1 101 ? -20.775 5.734 12.428 1.00 90.88 101 GLU A C 1
ATOM 772 O O . GLU A 1 101 ? -20.744 4.523 12.212 1.00 90.88 101 GLU A O 1
ATOM 777 N N . SER A 1 102 ? -20.640 6.637 11.453 1.00 91.06 102 SER A N 1
ATOM 778 C CA . SER A 1 102 ? -20.403 6.262 10.055 1.00 91.06 102 SER A CA 1
ATOM 779 C C . SER A 1 102 ? -19.058 5.544 9.907 1.00 91.06 102 SER A C 1
ATOM 781 O O . SER A 1 102 ? -19.000 4.487 9.292 1.00 91.06 102 SER A O 1
ATOM 783 N N . LEU A 1 103 ? -17.999 6.017 10.573 1.00 93.19 103 LEU A N 1
ATOM 784 C CA . LEU A 1 103 ? -16.686 5.366 10.570 1.00 93.19 103 LEU A CA 1
ATOM 785 C C . LEU A 1 103 ? -16.747 3.921 11.100 1.00 93.19 103 LEU A C 1
ATOM 787 O O . LEU A 1 103 ? -16.162 3.019 10.499 1.00 93.19 103 LEU A O 1
ATOM 791 N N . ILE A 1 104 ? -17.510 3.671 12.171 1.00 93.56 104 ILE A N 1
ATOM 792 C CA . ILE A 1 104 ? -17.747 2.307 12.679 1.00 93.56 104 ILE A CA 1
ATOM 793 C C . ILE A 1 104 ? -18.469 1.463 11.622 1.00 93.56 104 ILE A C 1
ATOM 795 O O . ILE A 1 104 ? -18.007 0.373 11.289 1.00 93.56 104 ILE A O 1
ATOM 799 N N . LYS A 1 105 ? -19.555 1.991 11.039 1.00 90.88 105 LYS A N 1
ATOM 800 C CA . LYS A 1 105 ? -20.360 1.305 10.010 1.00 90.88 105 LYS A CA 1
ATOM 801 C C . LYS A 1 105 ? -19.574 0.991 8.738 1.00 90.88 105 LYS A C 1
ATOM 803 O O . LYS A 1 105 ? -19.805 -0.050 8.135 1.00 90.88 105 LYS A O 1
ATOM 808 N N . THR A 1 106 ? -18.622 1.843 8.360 1.00 88.50 106 THR A N 1
ATOM 809 C CA . THR A 1 106 ? -17.725 1.605 7.214 1.00 88.50 106 THR A CA 1
ATOM 810 C C . THR A 1 106 ? -16.681 0.511 7.468 1.00 88.50 106 THR A C 1
ATOM 812 O O . THR A 1 106 ? -15.916 0.177 6.569 1.00 88.50 106 THR A O 1
ATOM 815 N N . GLY A 1 107 ? -16.646 -0.078 8.670 1.00 91.31 107 GLY A N 1
ATOM 816 C CA . GLY A 1 107 ? -15.795 -1.225 8.980 1.00 91.31 107 GLY A CA 1
ATOM 817 C C . GLY A 1 107 ? -14.415 -0.864 9.525 1.00 91.31 107 GLY A C 1
ATOM 818 O O . GLY A 1 107 ? -13.528 -1.716 9.510 1.00 91.31 107 GLY A O 1
ATOM 819 N N . PHE A 1 108 ? -14.213 0.353 10.048 1.00 95.88 108 PHE A N 1
ATOM 820 C CA . PHE A 1 108 ? -12.921 0.759 10.617 1.00 95.88 108 PHE A CA 1
ATOM 821 C C . PHE A 1 108 ? -12.407 -0.210 11.694 1.00 95.88 108 PHE A C 1
ATOM 823 O O . PHE A 1 108 ? -11.225 -0.543 11.703 1.00 95.88 108 PHE A O 1
ATOM 830 N N . VAL A 1 109 ? -13.281 -0.699 12.582 1.00 95.44 109 VAL A N 1
ATOM 831 C CA . VAL A 1 109 ? -12.882 -1.627 13.657 1.00 95.44 109 VAL A CA 1
ATOM 832 C C . VAL A 1 109 ? -12.342 -2.937 13.079 1.00 95.44 109 VAL A C 1
ATOM 834 O O . VAL A 1 109 ? -11.323 -3.449 13.538 1.00 95.44 109 VAL A O 1
ATOM 837 N N . GLU A 1 110 ? -12.983 -3.457 12.033 1.00 93.69 110 GLU A N 1
ATOM 838 C CA . GLU A 1 110 ? -12.540 -4.677 11.359 1.00 93.69 110 GLU A CA 1
ATOM 839 C C . GLU A 1 110 ? -11.236 -4.446 10.585 1.00 93.69 110 GLU A C 1
ATOM 841 O O . GLU A 1 110 ? -10.303 -5.245 10.677 1.00 93.69 110 GLU A O 1
ATOM 846 N N . PHE A 1 111 ? -11.111 -3.304 9.906 1.00 95.00 111 PHE A N 1
ATOM 847 C CA . PHE A 1 111 ? -9.855 -2.875 9.295 1.00 95.00 111 PHE A CA 1
ATOM 848 C C . PHE A 1 111 ? -8.718 -2.796 10.324 1.00 95.00 111 PHE A C 1
ATOM 850 O O . PHE A 1 111 ? -7.618 -3.294 10.066 1.00 95.00 111 PHE A O 1
ATOM 857 N N . ALA A 1 112 ? -8.970 -2.200 11.491 1.00 96.50 112 ALA A N 1
ATOM 858 C CA . ALA A 1 112 ? -7.998 -2.080 12.566 1.00 96.50 112 ALA A CA 1
ATOM 859 C C . ALA A 1 112 ? -7.597 -3.458 13.098 1.00 96.50 112 ALA A C 1
ATOM 861 O O . ALA A 1 112 ? -6.407 -3.736 13.236 1.00 96.50 112 ALA A O 1
ATOM 862 N N . ARG A 1 113 ? -8.572 -4.351 13.314 1.00 94.56 113 ARG A N 1
ATOM 863 C CA . ARG A 1 113 ? -8.336 -5.739 13.730 1.00 94.56 113 ARG A CA 1
ATOM 864 C C . ARG A 1 113 ? -7.380 -6.440 12.771 1.00 94.56 113 ARG A C 1
ATOM 866 O O . ARG A 1 113 ? -6.351 -6.954 13.198 1.00 94.56 113 ARG A O 1
ATOM 873 N N . LEU A 1 114 ? -7.694 -6.415 11.479 1.00 91.50 114 LEU A N 1
ATOM 874 C CA . LEU A 1 114 ? -6.912 -7.080 10.439 1.00 91.50 114 LEU A CA 1
ATOM 875 C C . LEU A 1 114 ? -5.510 -6.477 10.291 1.00 91.50 114 LEU A C 1
ATOM 877 O O . LEU A 1 114 ? -4.537 -7.207 10.140 1.00 91.50 114 LEU A O 1
ATOM 881 N N . SER A 1 115 ? -5.396 -5.153 10.371 1.00 93.44 115 SER A N 1
ATOM 882 C CA . SER A 1 115 ? -4.120 -4.447 10.206 1.00 93.44 115 SER A CA 1
ATOM 883 C C . SER A 1 115 ? -3.199 -4.576 11.417 1.00 93.44 115 SER A C 1
ATOM 885 O O . SER A 1 115 ? -1.986 -4.524 11.265 1.00 93.44 115 SER A O 1
ATOM 887 N N . LEU A 1 116 ? -3.756 -4.731 12.620 1.00 92.94 116 LEU A N 1
ATOM 888 C CA . LEU A 1 116 ? -2.967 -4.968 13.827 1.00 92.94 116 LEU A CA 1
ATOM 889 C C . LEU A 1 116 ? -2.504 -6.427 13.926 1.00 92.94 116 LEU A C 1
ATOM 891 O O . LEU A 1 116 ? -1.450 -6.670 14.507 1.00 92.94 116 LEU A O 1
ATOM 895 N N . ILE A 1 117 ? -3.257 -7.384 13.374 1.00 90.25 117 ILE A N 1
ATOM 896 C CA . ILE A 1 117 ? -2.836 -8.794 13.295 1.00 90.25 117 ILE A CA 1
ATOM 897 C C . ILE A 1 117 ? -1.645 -8.955 12.346 1.00 90.25 117 ILE A C 1
ATOM 899 O O . ILE A 1 117 ? -0.710 -9.679 12.665 1.00 90.25 117 ILE A O 1
ATOM 903 N N . ASP A 1 118 ? -1.671 -8.260 11.213 1.00 85.00 118 ASP A N 1
ATOM 904 C CA . ASP A 1 118 ? -0.664 -8.370 10.162 1.00 85.00 118 ASP A CA 1
ATOM 905 C C . ASP A 1 118 ? 0.731 -7.905 10.631 1.00 85.00 118 ASP A C 1
ATOM 907 O O . ASP A 1 118 ? 0.941 -6.750 11.021 1.00 85.00 118 ASP A O 1
ATOM 911 N N . SER A 1 119 ? 1.698 -8.824 10.604 1.00 80.88 119 SER A N 1
ATOM 912 C CA . SER A 1 119 ? 3.075 -8.582 11.038 1.00 80.88 119 SER A CA 1
ATOM 913 C C . SER A 1 119 ? 3.901 -7.763 10.037 1.00 80.88 119 SER A C 1
ATOM 915 O O . SER A 1 119 ? 4.915 -7.181 10.434 1.00 80.88 119 SER A O 1
ATOM 917 N N . HIS A 1 120 ? 3.449 -7.642 8.784 1.00 82.56 120 HIS A N 1
ATOM 918 C CA . HIS A 1 120 ? 4.095 -6.847 7.737 1.00 82.56 120 HIS A CA 1
ATOM 919 C C . HIS A 1 120 ? 3.687 -5.371 7.762 1.00 82.56 120 HIS A C 1
ATOM 921 O O . HIS A 1 120 ? 4.358 -4.526 7.166 1.00 82.56 120 HIS A O 1
ATOM 927 N N . VAL A 1 121 ? 2.606 -5.030 8.468 1.00 87.50 121 VAL A N 1
ATOM 928 C CA . VAL A 1 121 ? 2.171 -3.640 8.610 1.00 87.50 121 VAL A CA 1
ATOM 929 C C . VAL A 1 121 ? 3.200 -2.860 9.427 1.00 87.50 121 VAL A C 1
ATOM 931 O O . VAL A 1 121 ? 3.498 -3.196 10.576 1.00 87.50 121 VAL A O 1
ATOM 934 N N . GLY A 1 122 ? 3.720 -1.777 8.843 1.00 89.75 122 GLY A N 1
ATOM 935 C CA . GLY A 1 122 ? 4.728 -0.926 9.471 1.00 89.75 122 GLY A CA 1
ATOM 936 C C . GLY A 1 122 ? 4.284 -0.361 10.826 1.00 89.75 122 GLY A C 1
ATOM 937 O O . GLY A 1 122 ? 3.109 -0.067 11.050 1.00 89.75 122 GLY A O 1
ATOM 938 N N . ALA A 1 123 ? 5.242 -0.166 11.737 1.00 92.06 123 ALA A N 1
ATOM 939 C CA . ALA A 1 123 ? 4.965 0.303 13.097 1.00 92.06 123 ALA A CA 1
ATOM 940 C C . ALA A 1 123 ? 4.211 1.648 13.134 1.00 92.06 123 ALA A C 1
ATOM 942 O O . ALA A 1 123 ? 3.318 1.818 13.961 1.00 92.06 123 ALA A O 1
ATOM 943 N N . TYR A 1 124 ? 4.514 2.569 12.209 1.00 92.75 124 TYR A N 1
ATOM 944 C CA . TYR A 1 124 ? 3.829 3.864 12.099 1.00 92.75 124 TYR A CA 1
ATOM 945 C C . TYR A 1 124 ? 2.327 3.707 11.805 1.00 92.75 124 TYR A C 1
ATOM 947 O O . TYR A 1 124 ? 1.504 4.375 12.426 1.00 92.75 124 TYR A O 1
ATOM 955 N N . VAL A 1 125 ? 1.953 2.760 10.937 1.00 94.94 125 VAL A N 1
ATOM 956 C CA . VAL A 1 125 ? 0.551 2.451 10.620 1.00 94.94 125 VAL A CA 1
ATOM 957 C C . VAL A 1 125 ? -0.162 1.896 11.850 1.00 94.94 125 VAL A C 1
ATOM 959 O O . VAL A 1 125 ? -1.239 2.369 12.203 1.00 94.94 125 VAL A O 1
ATOM 962 N N . GLN A 1 126 ? 0.448 0.922 12.539 1.00 95.25 126 GLN A N 1
ATOM 963 C CA . GLN A 1 126 ? -0.126 0.345 13.763 1.00 95.25 126 GLN A CA 1
ATOM 964 C C . GLN A 1 126 ? -0.341 1.427 14.831 1.00 95.25 126 GLN A C 1
ATOM 966 O O . GLN A 1 126 ? -1.393 1.473 15.465 1.00 95.25 126 GLN A O 1
ATOM 971 N N . MET A 1 127 ? 0.625 2.333 14.991 1.00 95.31 127 MET A N 1
ATOM 972 C CA . MET A 1 127 ? 0.539 3.459 15.918 1.00 95.31 127 MET A CA 1
ATOM 973 C C . MET A 1 127 ? -0.604 4.417 15.587 1.00 95.31 127 MET A C 1
ATOM 975 O O . MET A 1 127 ? -1.374 4.766 16.482 1.00 95.31 127 MET A O 1
ATOM 979 N N . ASN A 1 128 ? -0.757 4.785 14.315 1.00 97.06 128 ASN A N 1
ATOM 980 C CA . ASN A 1 128 ? -1.853 5.634 13.853 1.00 97.06 128 ASN A CA 1
ATOM 981 C C . ASN A 1 128 ? -3.217 4.971 14.074 1.00 97.06 128 ASN A C 1
ATOM 983 O O . ASN A 1 128 ? -4.136 5.609 14.579 1.00 97.06 128 ASN A O 1
ATOM 987 N N . ILE A 1 129 ? -3.340 3.670 13.804 1.00 97.44 129 ILE A N 1
ATOM 988 C CA . ILE A 1 129 ? -4.567 2.912 14.082 1.00 97.44 129 ILE A CA 1
ATOM 989 C C . ILE A 1 129 ? -4.912 2.945 15.577 1.00 97.44 129 ILE A C 1
ATOM 991 O O . ILE A 1 129 ? -6.053 3.237 15.938 1.00 97.44 129 ILE A O 1
ATOM 995 N N . LEU A 1 130 ? -3.939 2.674 16.453 1.00 97.50 130 LEU A N 1
ATOM 996 C CA . LEU A 1 130 ? -4.151 2.706 17.904 1.00 97.50 130 LEU A CA 1
ATOM 997 C C . LEU A 1 130 ? -4.511 4.110 18.399 1.00 97.50 130 LEU A C 1
ATOM 999 O O . LEU A 1 130 ? -5.354 4.246 19.284 1.00 97.50 130 LEU A O 1
ATOM 1003 N N . GLU A 1 131 ? -3.917 5.154 17.823 1.00 96.94 131 GLU A N 1
ATOM 1004 C CA . GLU A 1 131 ? -4.268 6.538 18.133 1.00 96.94 131 GLU A CA 1
ATOM 1005 C C . GLU A 1 131 ? -5.716 6.855 17.743 1.00 96.94 131 GLU A C 1
ATOM 1007 O O . GLU A 1 131 ? -6.461 7.398 18.558 1.00 96.94 131 GLU A O 1
ATOM 1012 N N . ILE A 1 132 ? -6.155 6.444 16.553 1.00 97.44 132 ILE A N 1
ATOM 1013 C CA . ILE A 1 132 ? -7.540 6.623 16.105 1.00 97.44 132 ILE A CA 1
ATOM 1014 C C . ILE A 1 132 ? -8.513 5.883 17.036 1.00 97.44 132 ILE A C 1
ATOM 1016 O O . ILE A 1 132 ? -9.488 6.484 17.487 1.00 97.44 132 ILE A O 1
ATOM 1020 N N . ILE A 1 133 ? -8.243 4.618 17.393 1.00 97.69 133 ILE A N 1
ATOM 1021 C CA . ILE A 1 133 ? -9.079 3.848 18.339 1.00 97.69 133 ILE A CA 1
ATOM 1022 C C . ILE A 1 133 ? -9.189 4.577 19.680 1.00 97.69 133 ILE A C 1
ATOM 1024 O O . ILE A 1 133 ? -10.281 4.731 20.230 1.00 97.69 133 ILE A O 1
ATOM 1028 N N . ASN A 1 134 ? -8.056 5.046 20.201 1.00 96.19 134 ASN A N 1
ATOM 1029 C CA . ASN A 1 134 ? -8.007 5.779 21.454 1.00 96.19 134 ASN A CA 1
ATOM 1030 C C . ASN A 1 134 ? -8.866 7.052 21.377 1.00 96.19 134 ASN A C 1
ATOM 1032 O O . ASN A 1 134 ? -9.695 7.303 22.251 1.00 96.19 134 ASN A O 1
ATOM 1036 N N . GLN A 1 135 ? -8.741 7.821 20.292 1.00 96.31 135 GLN A N 1
ATOM 1037 C CA . GLN A 1 135 ? -9.562 9.008 20.066 1.00 96.31 135 GLN A CA 1
ATOM 1038 C C . GLN A 1 135 ? -11.050 8.670 19.940 1.00 96.31 135 GLN A C 1
ATOM 1040 O O . GLN A 1 135 ? -11.870 9.404 20.486 1.00 96.31 135 GLN A O 1
ATOM 1045 N N . MET A 1 136 ? -11.427 7.571 19.286 1.00 96.12 136 MET A N 1
ATOM 1046 C CA . MET A 1 136 ? -12.826 7.137 19.211 1.00 96.12 136 MET A CA 1
ATOM 1047 C C . MET A 1 136 ? -13.412 6.882 20.603 1.00 96.12 136 MET A C 1
ATOM 1049 O O . MET A 1 136 ? -14.477 7.416 20.919 1.00 96.12 136 MET A O 1
ATOM 1053 N N . LEU A 1 137 ? -12.696 6.140 21.454 1.00 95.75 137 LEU A N 1
ATOM 1054 C CA . LEU A 1 137 ? -13.126 5.844 22.825 1.00 95.75 137 LEU A CA 1
ATOM 1055 C C . LEU A 1 137 ? -13.250 7.118 23.673 1.00 95.75 137 LEU A C 1
ATOM 1057 O O . LEU A 1 137 ? -14.274 7.332 24.319 1.00 95.75 137 LEU A O 1
ATOM 1061 N N . PHE A 1 138 ? -12.258 8.012 23.618 1.00 94.75 138 PHE A N 1
ATOM 1062 C CA . PHE A 1 138 ? -12.309 9.286 24.349 1.00 94.75 138 PHE A CA 1
ATOM 1063 C C . PHE A 1 138 ? -13.422 10.224 23.881 1.00 94.75 138 PHE A C 1
ATOM 1065 O O . PHE A 1 138 ? -13.883 11.058 24.656 1.00 94.75 138 PHE A O 1
ATOM 1072 N N . ASN A 1 139 ? -13.863 10.092 22.630 1.00 95.69 139 ASN A N 1
ATOM 1073 C CA . ASN A 1 139 ? -14.954 10.883 22.070 1.00 95.69 139 ASN A CA 1
ATOM 1074 C C . ASN A 1 139 ? -16.304 10.145 22.122 1.00 95.69 139 ASN A C 1
ATOM 1076 O O . ASN A 1 139 ? -17.225 10.490 21.386 1.00 95.69 139 ASN A O 1
ATOM 1080 N N . GLY A 1 140 ? -16.455 9.159 23.011 1.00 90.81 140 GLY A N 1
ATOM 1081 C CA . GLY A 1 140 ? -17.758 8.592 23.366 1.00 90.81 140 GLY A CA 1
ATOM 1082 C C . GLY A 1 140 ? -18.288 7.522 22.413 1.00 90.81 140 GLY A C 1
ATOM 1083 O O . GLY A 1 140 ? -19.494 7.290 22.390 1.00 90.81 140 GLY A O 1
ATOM 1084 N N . VAL A 1 141 ? -17.425 6.875 21.624 1.00 94.69 141 VAL A N 1
ATOM 1085 C CA . VAL A 1 141 ? -17.791 5.606 20.973 1.00 94.69 141 VAL A CA 1
ATOM 1086 C C . VAL A 1 141 ? -17.985 4.532 22.039 1.00 94.69 141 VAL A C 1
ATOM 1088 O O . VAL A 1 141 ? -17.178 4.428 22.962 1.00 94.69 141 VAL A O 1
ATOM 1091 N N . GLU A 1 142 ? -19.044 3.729 21.905 1.00 94.56 142 GLU A N 1
ATOM 1092 C CA . GLU A 1 142 ? -19.336 2.653 22.850 1.00 94.56 142 GLU A CA 1
ATOM 1093 C C . GLU A 1 142 ? -18.169 1.643 22.898 1.00 94.56 142 GLU A C 1
ATOM 1095 O O . GLU A 1 142 ? -17.810 1.064 21.870 1.00 94.56 142 GLU A O 1
ATOM 1100 N N . PRO A 1 143 ? -17.588 1.369 24.080 1.00 94.38 143 PRO A N 1
ATOM 1101 C CA . PRO A 1 143 ? -16.483 0.419 24.225 1.00 94.38 143 PRO A CA 1
ATOM 1102 C C . PRO A 1 143 ? -16.786 -0.986 23.686 1.00 94.38 143 PRO A C 1
ATOM 1104 O O . PRO A 1 143 ? -15.880 -1.683 23.227 1.00 94.38 143 PRO A O 1
ATOM 1107 N N . PHE A 1 144 ? -18.055 -1.408 23.702 1.00 93.50 144 PHE A N 1
ATOM 1108 C CA . PHE A 1 144 ? -18.481 -2.719 23.210 1.00 93.50 144 PHE A CA 1
ATOM 1109 C C . PHE A 1 144 ? -18.323 -2.885 21.689 1.00 93.50 144 PHE A C 1
ATOM 1111 O O . PHE A 1 144 ? -18.143 -4.013 21.217 1.00 93.50 144 PHE A O 1
ATOM 1118 N N . GLU A 1 145 ? -18.309 -1.787 20.926 1.00 93.62 145 GLU A N 1
ATOM 1119 C CA . GLU A 1 145 ? -18.006 -1.791 19.485 1.00 93.62 145 GLU A CA 1
ATOM 1120 C C . GLU A 1 145 ? -16.552 -2.203 19.213 1.00 93.62 145 GLU A C 1
ATOM 1122 O O . GLU A 1 145 ? -16.241 -2.784 18.179 1.00 93.62 145 GLU A O 1
ATOM 1127 N N . MET A 1 146 ? -15.653 -1.984 20.178 1.00 94.88 146 MET A N 1
ATOM 1128 C CA . MET A 1 146 ? -14.228 -2.316 20.073 1.00 94.88 146 MET A CA 1
ATOM 1129 C C . MET A 1 146 ? -13.891 -3.717 20.610 1.00 94.88 146 MET A C 1
ATOM 1131 O O . MET A 1 146 ? -12.720 -4.099 20.644 1.00 94.88 146 MET A O 1
ATOM 1135 N N . ARG A 1 147 ? -14.887 -4.518 21.026 1.00 91.50 147 ARG A N 1
ATOM 1136 C CA . ARG A 1 147 ? -14.661 -5.820 21.689 1.00 91.50 147 ARG A CA 1
ATOM 1137 C C . ARG A 1 147 ? -13.840 -6.805 20.852 1.00 91.50 147 ARG A C 1
ATOM 1139 O O . ARG A 1 147 ? -13.069 -7.585 21.403 1.00 91.50 147 ARG A O 1
ATOM 1146 N N . SER A 1 148 ? -13.965 -6.749 19.524 1.00 90.94 148 SER A N 1
ATOM 1147 C CA . SER A 1 148 ? -13.225 -7.613 18.592 1.00 90.94 148 SER A CA 1
ATOM 1148 C C . SER A 1 148 ? -11.713 -7.349 18.603 1.00 90.94 148 SER A C 1
ATOM 1150 O O . SER A 1 148 ? -10.938 -8.192 18.150 1.00 90.94 148 SER A O 1
ATOM 1152 N N . LEU A 1 149 ? -11.280 -6.210 19.155 1.00 94.62 149 LEU A N 1
ATOM 1153 C CA . LEU A 1 149 ? -9.876 -5.838 19.290 1.00 94.62 149 LEU A CA 1
ATOM 1154 C C . LEU A 1 149 ? -9.227 -6.381 20.570 1.00 94.62 149 LEU A C 1
ATOM 1156 O O . LEU A 1 149 ? -8.001 -6.404 20.655 1.00 94.62 149 LEU A O 1
ATOM 1160 N N . LEU A 1 150 ? -10.003 -6.840 21.561 1.00 92.25 150 LEU A N 1
ATOM 1161 C CA . LEU A 1 150 ? -9.482 -7.232 22.880 1.00 92.25 150 LEU A CA 1
ATOM 1162 C C . LEU A 1 150 ? -8.314 -8.217 22.791 1.00 92.25 150 LEU A C 1
ATOM 1164 O O . LEU A 1 150 ? -7.294 -8.044 23.462 1.00 92.25 150 LEU A O 1
ATOM 1168 N N . LYS A 1 151 ? -8.454 -9.246 21.953 1.00 89.00 151 LYS A N 1
ATOM 1169 C CA . LYS A 1 151 ? -7.455 -10.305 21.844 1.00 89.00 151 LYS A CA 1
ATOM 1170 C C . LYS A 1 151 ? -6.159 -9.814 21.203 1.00 89.00 151 LYS A C 1
ATOM 1172 O O . LYS A 1 151 ? -5.081 -10.017 21.758 1.00 89.00 151 LYS A O 1
ATOM 1177 N N . ILE A 1 152 ? -6.266 -9.107 20.075 1.00 92.56 152 ILE A N 1
ATOM 1178 C CA . ILE A 1 152 ? -5.091 -8.567 19.382 1.00 92.56 152 ILE A CA 1
ATOM 1179 C C . ILE A 1 152 ? -4.379 -7.509 20.233 1.00 92.56 152 ILE A C 1
ATOM 1181 O O . ILE A 1 152 ? -3.154 -7.512 20.315 1.00 92.56 152 ILE A O 1
ATOM 1185 N N . LEU A 1 153 ? -5.122 -6.662 20.950 1.00 94.00 153 LEU A N 1
ATOM 1186 C CA . LEU A 1 153 ? -4.541 -5.683 21.867 1.00 94.00 153 LEU A CA 1
ATOM 1187 C C . LEU A 1 153 ? -3.800 -6.358 23.029 1.00 94.00 153 LEU A C 1
ATOM 1189 O O . LEU A 1 153 ? -2.735 -5.881 23.413 1.00 94.00 153 LEU A O 1
ATOM 1193 N N . ASN A 1 154 ? -4.307 -7.476 23.568 1.00 91.25 154 ASN A N 1
ATOM 1194 C CA . ASN A 1 154 ? -3.590 -8.242 24.597 1.00 91.25 154 ASN A CA 1
ATOM 1195 C C . ASN A 1 154 ? -2.286 -8.828 24.066 1.00 91.25 154 ASN A C 1
ATOM 1197 O O . ASN A 1 154 ? -1.254 -8.696 24.723 1.00 91.25 154 ASN A O 1
ATOM 1201 N N . HIS A 1 155 ? -2.312 -9.399 22.861 1.00 89.50 155 HIS A N 1
ATOM 1202 C CA . HIS A 1 155 ? -1.108 -9.907 22.213 1.00 89.50 155 HIS A CA 1
ATOM 1203 C C . HIS A 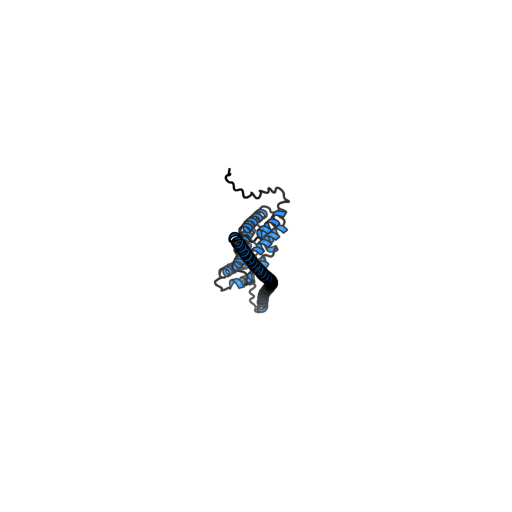1 155 ? -0.061 -8.797 22.008 1.00 89.50 155 HIS A C 1
ATOM 1205 O O . HIS A 1 155 ? 1.105 -8.960 22.360 1.00 89.50 155 HIS A O 1
ATOM 1211 N N . LYS A 1 156 ? -0.483 -7.616 21.538 1.00 90.88 156 LYS A N 1
ATOM 1212 C CA . LYS A 1 156 ? 0.408 -6.455 21.365 1.00 90.88 156 LYS A CA 1
ATOM 1213 C C . LYS A 1 156 ? 0.889 -5.867 22.692 1.00 90.88 156 LYS A C 1
ATOM 1215 O O . LYS A 1 156 ? 2.009 -5.373 22.771 1.00 90.88 156 LYS A O 1
ATOM 1220 N N . ALA A 1 157 ? 0.086 -5.923 23.753 1.00 90.50 157 ALA A N 1
ATOM 1221 C CA . ALA A 1 157 ? 0.451 -5.408 25.072 1.00 90.50 157 ALA A CA 1
ATOM 1222 C C . ALA A 1 157 ? 1.599 -6.194 25.735 1.00 90.50 157 ALA A C 1
ATOM 1224 O O . ALA A 1 157 ? 2.345 -5.629 26.542 1.00 90.50 157 ALA A O 1
ATOM 1225 N N . ILE A 1 158 ? 1.753 -7.480 25.416 1.00 88.44 158 ILE A N 1
ATOM 1226 C CA . ILE A 1 158 ? 2.829 -8.329 25.952 1.00 88.44 158 ILE A CA 1
ATOM 1227 C C . ILE A 1 158 ? 4.070 -8.388 25.050 1.00 88.44 158 ILE A C 1
ATOM 1229 O O . ILE A 1 158 ? 5.035 -9.067 25.404 1.00 88.44 158 ILE A O 1
ATOM 1233 N N . GLU A 1 159 ? 4.060 -7.670 23.923 1.00 81.62 159 GLU A N 1
ATOM 1234 C CA . GLU A 1 159 ? 5.188 -7.575 22.997 1.00 81.62 159 GLU A CA 1
ATOM 1235 C C . GLU A 1 159 ? 6.441 -7.049 23.717 1.00 81.62 159 GLU A C 1
ATOM 1237 O O . GLU A 1 159 ? 6.393 -6.062 24.462 1.00 81.62 159 GLU A O 1
ATOM 1242 N N . LYS A 1 160 ? 7.567 -7.742 23.518 1.00 80.31 160 LYS A N 1
ATOM 1243 C CA . LYS A 1 160 ? 8.842 -7.461 24.205 1.00 80.31 160 LYS A CA 1
ATOM 1244 C C . LYS A 1 160 ? 9.857 -6.755 23.316 1.00 80.31 160 LYS A C 1
ATOM 1246 O O . LYS A 1 160 ? 10.880 -6.298 23.825 1.00 80.31 160 LYS A O 1
ATOM 1251 N N . ASP A 1 161 ? 9.582 -6.669 22.019 1.00 83.25 161 ASP A N 1
ATOM 1252 C CA . ASP A 1 161 ? 10.402 -5.925 21.074 1.00 83.25 161 ASP A CA 1
ATOM 1253 C C . ASP A 1 161 ? 10.530 -4.452 21.508 1.00 83.25 161 ASP A C 1
ATOM 1255 O O . ASP A 1 161 ? 9.541 -3.728 21.671 1.00 83.25 161 ASP A O 1
ATOM 1259 N N . SER A 1 162 ? 11.772 -4.003 21.704 1.00 75.12 162 SER A N 1
ATOM 1260 C CA . SER A 1 162 ? 12.080 -2.643 22.145 1.00 75.12 162 SER A CA 1
ATOM 1261 C C . SER A 1 162 ? 11.634 -1.590 21.131 1.00 75.12 162 SER A C 1
ATOM 1263 O O . SER A 1 162 ? 11.259 -0.489 21.539 1.00 75.12 162 SER A O 1
ATOM 1265 N N . GLN A 1 163 ? 11.596 -1.936 19.840 1.00 78.19 163 GLN A N 1
ATOM 1266 C CA . GLN A 1 163 ? 11.120 -1.057 18.772 1.00 78.19 163 GLN A CA 1
ATOM 1267 C C . GLN A 1 163 ? 9.591 -0.918 18.764 1.00 78.19 163 GLN A C 1
ATOM 1269 O O . GLN A 1 163 ? 9.066 0.057 18.234 1.00 78.19 163 GLN A O 1
ATOM 1274 N N . LYS A 1 164 ? 8.862 -1.844 19.402 1.00 85.31 164 LYS A N 1
ATOM 1275 C CA . LYS A 1 164 ? 7.388 -1.852 19.487 1.00 85.31 164 LYS A CA 1
ATOM 1276 C C . LYS A 1 164 ? 6.860 -1.456 20.866 1.00 85.31 164 LYS A C 1
ATOM 1278 O O . LYS A 1 164 ? 5.670 -1.599 21.150 1.00 85.31 164 LYS A O 1
ATOM 1283 N N . LYS A 1 165 ? 7.721 -0.915 21.730 1.00 89.25 165 LYS A N 1
ATOM 1284 C CA . LYS A 1 165 ? 7.360 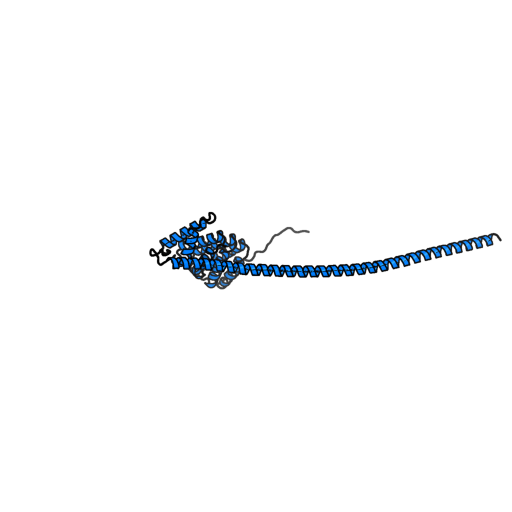-0.523 23.099 1.00 89.25 165 LYS A CA 1
ATOM 1285 C C . LYS A 1 165 ? 6.190 0.466 23.145 1.00 89.25 165 LYS A C 1
ATOM 1287 O O . LYS A 1 165 ? 5.329 0.342 24.013 1.00 89.25 165 LYS A O 1
ATOM 1292 N N . GLU A 1 166 ? 6.147 1.427 22.225 1.00 91.38 166 GLU A N 1
ATOM 1293 C CA . GLU A 1 166 ? 5.077 2.429 22.174 1.00 91.38 166 GLU A CA 1
ATOM 1294 C C . GLU A 1 166 ? 3.724 1.807 21.783 1.00 91.38 166 GLU A C 1
ATOM 1296 O O . GLU A 1 166 ? 2.709 2.070 22.430 1.00 91.38 166 GLU A O 1
ATOM 1301 N N . ILE A 1 167 ? 3.730 0.882 20.814 1.00 93.81 167 ILE A N 1
ATOM 1302 C CA . ILE A 1 167 ? 2.558 0.085 20.413 1.00 93.81 167 ILE A CA 1
ATOM 1303 C C . ILE A 1 167 ? 2.035 -0.711 21.613 1.00 93.81 167 ILE A C 1
ATOM 1305 O O . ILE A 1 167 ? 0.834 -0.694 21.902 1.00 93.81 167 ILE A O 1
ATOM 1309 N N . ALA A 1 168 ? 2.930 -1.369 22.355 1.00 94.12 168 ALA A N 1
ATOM 1310 C CA . ALA A 1 168 ? 2.566 -2.126 23.549 1.00 94.12 168 ALA A CA 1
ATOM 1311 C C . ALA A 1 168 ? 1.953 -1.226 24.638 1.00 94.12 168 ALA A C 1
ATOM 1313 O O . ALA A 1 168 ? 0.968 -1.600 25.276 1.00 94.12 168 ALA A O 1
ATOM 1314 N N . GLN A 1 169 ? 2.497 -0.022 24.840 1.00 94.31 169 GLN A N 1
ATOM 1315 C CA . GLN A 1 169 ? 1.968 0.953 25.798 1.00 94.31 169 GLN A CA 1
ATOM 1316 C C . GLN A 1 169 ? 0.576 1.463 25.406 1.00 94.31 169 GLN A C 1
ATOM 1318 O O . GLN A 1 169 ? -0.327 1.438 26.245 1.00 94.31 169 GLN A O 1
ATOM 1323 N N . LYS A 1 170 ? 0.365 1.866 24.146 1.00 95.31 170 LYS A N 1
ATOM 1324 C CA . LYS A 1 170 ? -0.963 2.288 23.669 1.00 95.31 170 LYS A CA 1
ATOM 1325 C C . LYS A 1 170 ? -1.978 1.150 23.737 1.00 95.31 170 LYS A C 1
ATOM 1327 O O . LYS A 1 170 ? -3.104 1.368 24.175 1.00 95.31 170 LYS A O 1
ATOM 1332 N N . SER A 1 171 ? -1.570 -0.075 23.406 1.00 96.31 171 SER A N 1
ATOM 1333 C CA . SER A 1 171 ? -2.440 -1.252 23.520 1.00 96.31 171 SER A CA 1
ATOM 1334 C C . SER A 1 171 ? -2.893 -1.480 24.966 1.00 96.31 171 SER A C 1
ATOM 1336 O O . SER A 1 171 ? -4.083 -1.663 25.210 1.00 96.31 171 SER A O 1
ATOM 1338 N N . LYS A 1 172 ? -1.980 -1.377 25.947 1.00 95.25 172 LYS A N 1
ATOM 1339 C CA . LYS A 1 172 ? -2.323 -1.445 27.383 1.00 95.25 172 LYS A CA 1
ATOM 1340 C C . LYS A 1 172 ? -3.291 -0.349 27.809 1.00 95.25 172 LYS A C 1
ATOM 1342 O O . LYS A 1 172 ? -4.213 -0.619 28.572 1.00 95.25 172 LYS A O 1
ATOM 1347 N N . MET A 1 173 ? -3.078 0.874 27.330 1.00 95.94 173 MET A N 1
ATOM 1348 C CA . MET A 1 173 ? -3.948 2.005 27.641 1.00 95.94 173 MET A CA 1
ATOM 1349 C C . MET A 1 173 ? -5.373 1.762 27.132 1.00 95.94 173 MET A C 1
ATOM 1351 O O . MET A 1 173 ? -6.323 1.908 27.896 1.00 95.94 173 MET A O 1
ATOM 1355 N N . ILE A 1 174 ? -5.519 1.326 25.880 1.00 97.06 174 ILE A N 1
ATOM 1356 C CA . ILE A 1 174 ? -6.826 1.007 25.295 1.00 97.06 174 ILE A CA 1
ATOM 1357 C C . ILE A 1 174 ? -7.485 -0.146 26.059 1.00 97.06 174 ILE A C 1
ATOM 1359 O O . ILE A 1 174 ? -8.647 -0.033 26.438 1.00 97.06 174 ILE A O 1
ATOM 1363 N N . LEU A 1 175 ? -6.748 -1.219 26.369 1.00 95.75 175 LEU A N 1
ATOM 1364 C CA . LEU A 1 175 ? -7.269 -2.328 27.179 1.00 95.75 175 LEU A CA 1
ATOM 1365 C C . LEU A 1 175 ? -7.782 -1.867 28.545 1.00 95.75 175 LEU A C 1
ATOM 1367 O O . LEU A 1 175 ? -8.831 -2.330 28.981 1.00 95.75 175 LEU A O 1
ATOM 1371 N N . ALA A 1 176 ? -7.078 -0.949 29.210 1.00 94.44 176 ALA A N 1
ATOM 1372 C CA . ALA A 1 176 ? -7.512 -0.407 30.493 1.00 94.44 176 ALA A CA 1
ATOM 1373 C C . ALA A 1 176 ? -8.825 0.390 30.375 1.00 94.44 176 ALA A C 1
ATOM 1375 O O . ALA A 1 176 ? -9.682 0.272 31.250 1.00 94.44 176 ALA A O 1
ATOM 1376 N N . ILE A 1 177 ? -9.006 1.153 29.289 1.00 94.81 177 ILE A N 1
ATOM 1377 C CA . ILE A 1 177 ? -10.248 1.894 29.000 1.00 94.81 177 ILE A CA 1
ATOM 1378 C C . ILE A 1 177 ? -11.414 0.933 28.724 1.00 94.81 177 ILE A C 1
ATOM 1380 O O . ILE A 1 177 ? -12.523 1.129 29.221 1.00 94.81 177 ILE A O 1
ATOM 1384 N N . LEU A 1 178 ? -11.176 -0.127 27.947 1.00 94.94 178 LEU A N 1
ATOM 1385 C CA . LEU A 1 178 ? -12.195 -1.144 27.681 1.00 94.94 178 LEU A CA 1
ATOM 1386 C C . LEU A 1 178 ? -12.587 -1.871 28.975 1.00 94.94 178 LEU A C 1
ATOM 1388 O O . LEU A 1 178 ? -13.773 -1.985 29.288 1.00 94.94 178 LEU A O 1
ATOM 1392 N N . ALA A 1 179 ? -11.599 -2.270 29.778 1.00 93.06 179 ALA A N 1
ATOM 1393 C CA . ALA A 1 179 ? -11.820 -2.966 31.038 1.00 93.06 179 ALA A CA 1
ATOM 1394 C C . ALA A 1 179 ? -12.587 -2.117 32.062 1.00 93.06 179 ALA A C 1
ATOM 1396 O O . ALA A 1 179 ? -13.502 -2.628 32.707 1.00 93.06 179 ALA A O 1
ATOM 1397 N N . SER A 1 180 ? -12.272 -0.820 32.187 1.00 92.38 180 SER A N 1
ATOM 1398 C CA . SER A 1 180 ? -13.013 0.092 33.075 1.00 92.38 180 SER A CA 1
ATOM 1399 C C . SER A 1 180 ? -14.471 0.285 32.651 1.00 92.38 180 SER A C 1
ATOM 1401 O O . SER A 1 180 ? -15.311 0.635 33.477 1.00 92.38 180 SER A O 1
ATOM 1403 N N . SER A 1 181 ? -14.775 -0.009 31.387 1.00 90.31 181 SER A N 1
ATOM 1404 C CA . SER A 1 181 ? -16.118 0.017 30.810 1.00 90.31 181 SER A CA 1
ATOM 1405 C C . SER A 1 181 ? -16.817 -1.351 30.844 1.00 90.31 181 SER A C 1
ATOM 1407 O O . SER A 1 181 ? -17.868 -1.521 30.232 1.00 90.31 181 SER A O 1
ATOM 1409 N N . GLY A 1 182 ? -16.238 -2.345 31.528 1.00 89.38 182 GLY A N 1
ATOM 1410 C CA . GLY A 1 182 ? -16.779 -3.706 31.621 1.00 89.38 182 GLY A CA 1
ATOM 1411 C C . GLY A 1 182 ? -16.532 -4.578 30.385 1.00 89.38 182 GLY A C 1
ATOM 1412 O O . GLY A 1 182 ? -17.004 -5.711 30.333 1.00 89.38 182 GLY A O 1
ATOM 1413 N N . VAL A 1 183 ? -15.776 -4.086 29.399 1.00 90.19 183 VAL A N 1
ATOM 1414 C CA . VAL A 1 183 ? -15.384 -4.834 28.200 1.00 90.19 183 VAL A CA 1
ATOM 1415 C C . VAL A 1 183 ? -14.044 -5.506 28.479 1.00 90.19 183 VAL A C 1
ATOM 1417 O O . VAL A 1 183 ? -12.974 -4.979 28.180 1.00 90.19 183 VAL A O 1
ATOM 1420 N N . THR A 1 184 ? -14.101 -6.672 29.112 1.00 84.81 184 THR A N 1
ATOM 1421 C CA . THR A 1 184 ? -12.931 -7.500 29.418 1.00 84.81 184 THR A CA 1
ATOM 1422 C C . THR A 1 184 ? -12.972 -8.801 28.628 1.00 84.81 184 THR A C 1
ATOM 1424 O O . THR A 1 184 ? -14.033 -9.275 28.218 1.00 84.81 184 THR A O 1
ATOM 1427 N N . LEU A 1 185 ? -11.804 -9.410 28.418 1.00 76.44 185 LEU A N 1
ATOM 1428 C CA . LEU A 1 185 ? -11.771 -10.837 28.108 1.00 76.44 185 LEU A CA 1
ATOM 1429 C C . LEU A 1 185 ? -12.251 -11.583 29.350 1.00 76.44 185 LEU A C 1
ATOM 1431 O O . LEU A 1 185 ? -11.766 -11.321 30.453 1.00 76.44 185 LEU A O 1
ATOM 1435 N N . GLN A 1 186 ? -13.208 -12.492 29.177 1.00 64.44 186 GLN A N 1
ATOM 1436 C CA . GLN A 1 186 ? -13.592 -13.412 30.240 1.00 64.44 186 GLN A CA 1
ATOM 1437 C C . GLN A 1 186 ? -12.381 -14.283 30.588 1.00 64.44 186 GLN A C 1
ATOM 1439 O O . GLN A 1 186 ? -12.087 -15.246 29.890 1.00 64.44 186 GLN A O 1
ATOM 1444 N N . GLN A 1 187 ? -11.677 -13.944 31.667 1.00 49.44 187 GLN A N 1
ATOM 1445 C CA . GLN A 1 187 ? -10.720 -14.852 32.289 1.00 49.44 187 GLN A CA 1
ATOM 1446 C C . GLN A 1 187 ? -11.525 -15.842 33.132 1.00 49.44 187 GLN A C 1
ATOM 1448 O O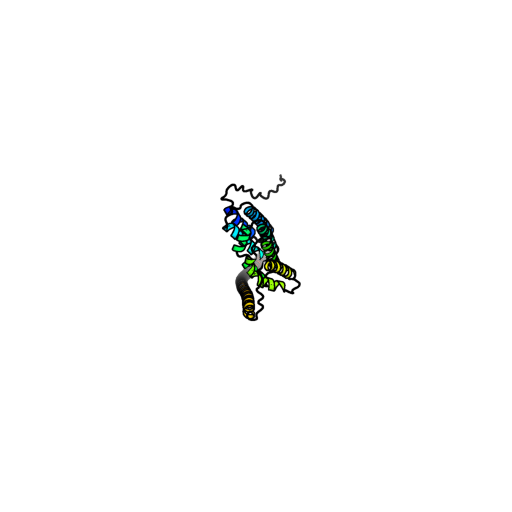 . GLN A 1 187 ? -11.945 -15.530 34.247 1.00 49.44 187 GLN A O 1
ATOM 1453 N N . ASN A 1 188 ? -11.820 -17.009 32.563 1.00 49.66 188 ASN A N 1
ATOM 1454 C CA . ASN A 1 188 ? -12.602 -18.034 33.245 1.00 49.66 188 ASN A CA 1
ATOM 1455 C C . ASN A 1 188 ? -11.718 -18.828 34.216 1.00 49.66 188 ASN A C 1
ATOM 1457 O O . ASN A 1 188 ? -10.684 -19.371 33.844 1.00 49.66 188 ASN A O 1
ATOM 1461 N N . ILE A 1 189 ? -12.161 -18.884 35.473 1.00 48.75 189 ILE A N 1
ATOM 1462 C CA . ILE A 1 189 ? -11.472 -19.511 36.612 1.00 48.75 189 ILE A CA 1
ATOM 1463 C C . ILE A 1 189 ? -11.630 -21.050 36.611 1.00 48.75 189 ILE A C 1
ATOM 1465 O O . ILE A 1 189 ? -10.938 -21.733 37.359 1.00 48.75 189 ILE A O 1
ATOM 1469 N N . ASP A 1 190 ? -12.465 -21.616 35.732 1.00 42.84 190 ASP A N 1
ATOM 1470 C CA . ASP A 1 190 ? -12.682 -23.065 35.622 1.00 42.84 190 ASP A CA 1
ATOM 1471 C C . ASP A 1 190 ? -12.089 -23.645 34.328 1.00 42.84 190 ASP A C 1
ATOM 1473 O O . ASP A 1 190 ? -12.388 -23.201 33.217 1.00 42.84 190 ASP A O 1
ATOM 1477 N N . GLY A 1 191 ? -11.248 -24.674 34.490 1.00 45.75 191 GLY A N 1
ATOM 1478 C CA . GLY A 1 191 ? -10.368 -25.299 33.489 1.00 45.75 191 GLY A CA 1
ATOM 1479 C C . GLY A 1 191 ? -11.023 -25.994 32.285 1.00 45.75 191 GLY A C 1
ATOM 1480 O O . GLY A 1 191 ? -10.398 -26.845 31.661 1.00 45.75 191 GLY A O 1
ATOM 1481 N N . THR A 1 192 ? -12.254 -25.643 31.921 1.00 48.19 192 THR A N 1
ATOM 1482 C CA . THR A 1 192 ? -12.955 -26.104 30.706 1.00 48.19 192 THR A CA 1
ATOM 1483 C C . THR A 1 192 ? -12.683 -25.238 29.460 1.00 48.19 192 THR A C 1
ATOM 1485 O O . THR A 1 192 ? -13.223 -25.523 28.395 1.00 48.19 192 THR A O 1
ATOM 1488 N N . SER A 1 193 ? -11.852 -24.188 29.566 1.00 50.88 193 SER A N 1
ATOM 1489 C CA . SER A 1 193 ? -11.715 -23.106 28.567 1.00 50.88 193 SER A CA 1
ATOM 1490 C C . SER A 1 193 ? -10.471 -23.148 27.663 1.00 50.88 193 SER A C 1
ATOM 1492 O O . SER A 1 193 ? -10.456 -22.428 26.663 1.00 50.88 193 SER A O 1
ATOM 1494 N N . ASN A 1 194 ? -9.446 -23.965 27.943 1.00 52.81 194 ASN A N 1
ATOM 1495 C CA . ASN A 1 194 ? -8.189 -23.916 27.166 1.00 52.81 194 ASN A CA 1
ATOM 1496 C C . ASN A 1 194 ? -8.427 -24.080 25.655 1.00 52.81 194 ASN A C 1
ATOM 1498 O O . ASN A 1 194 ? -7.853 -23.356 24.854 1.00 52.81 194 ASN A O 1
ATOM 1502 N N . THR A 1 195 ? -9.387 -24.918 25.260 1.00 55.88 195 THR A N 1
ATOM 1503 C CA . THR A 1 195 ? -9.749 -25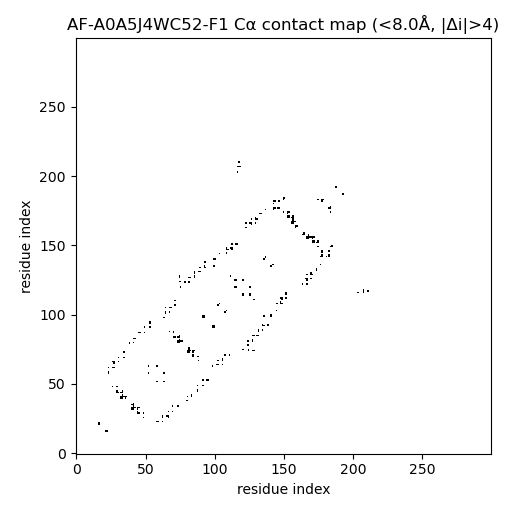.118 23.852 1.00 55.88 195 THR A CA 1
ATOM 1504 C C . THR A 1 195 ? -10.396 -23.903 23.182 1.00 55.88 195 THR A C 1
ATOM 1506 O O . THR A 1 195 ? -10.279 -23.762 21.971 1.00 55.88 195 THR A O 1
ATOM 1509 N N . SER A 1 196 ? -11.107 -23.026 23.904 1.00 64.06 196 SER A N 1
ATOM 1510 C CA . SER A 1 196 ? -11.770 -21.856 23.295 1.00 64.06 196 SER A CA 1
ATOM 1511 C C . SER A 1 196 ? -10.777 -20.734 23.004 1.00 64.06 196 SER A C 1
ATOM 1513 O O . SER A 1 196 ? -10.802 -20.160 21.915 1.00 64.06 196 SER A O 1
ATOM 1515 N N . GLU A 1 197 ? -9.886 -20.449 23.954 1.00 64.88 197 GLU A N 1
ATOM 1516 C CA . GLU A 1 197 ? -8.812 -19.472 23.765 1.00 64.88 197 GLU A CA 1
ATOM 1517 C C . GLU A 1 197 ? -7.828 -19.953 22.692 1.00 64.88 197 GLU A C 1
ATOM 1519 O O . GLU A 1 197 ? -7.567 -19.208 21.745 1.00 64.88 197 GLU A O 1
ATOM 1524 N N . GLU A 1 198 ? -7.404 -21.223 22.752 1.00 71.12 198 GLU A N 1
ATOM 1525 C CA . GLU A 1 198 ? -6.570 -21.854 21.721 1.00 71.12 198 GLU A CA 1
ATOM 1526 C C . GLU A 1 198 ? -7.232 -21.802 20.340 1.00 71.12 198 GLU A C 1
ATOM 1528 O O . GLU A 1 198 ? -6.591 -21.408 19.369 1.00 71.12 198 GLU A O 1
ATOM 1533 N N . ASN A 1 199 ? -8.526 -22.124 20.225 1.00 76.88 199 ASN A N 1
ATOM 1534 C CA . ASN A 1 199 ? -9.238 -22.057 18.945 1.00 76.88 199 ASN A CA 1
ATOM 1535 C C . ASN A 1 199 ? -9.252 -20.647 18.355 1.00 76.88 199 ASN A C 1
ATOM 1537 O O . ASN A 1 199 ? -9.191 -20.474 17.139 1.00 76.88 199 ASN A O 1
ATOM 1541 N N . GLU A 1 200 ? -9.361 -19.625 19.193 1.00 73.19 200 GLU A N 1
ATOM 1542 C CA . GLU A 1 200 ? -9.407 -18.245 18.736 1.00 73.19 200 GLU A CA 1
ATOM 1543 C C . GLU A 1 200 ? -7.998 -17.703 18.417 1.00 73.19 200 GLU A C 1
ATOM 1545 O O . GLU A 1 200 ? -7.849 -16.852 17.542 1.00 73.19 200 GLU A O 1
ATOM 1550 N N . ASP A 1 201 ? -6.947 -18.226 19.068 1.00 78.56 201 ASP A N 1
ATOM 1551 C CA . ASP A 1 201 ? -5.537 -17.937 18.739 1.00 78.56 201 ASP A CA 1
ATOM 1552 C C . ASP A 1 201 ? -5.160 -18.596 17.419 1.00 78.56 201 ASP A C 1
ATOM 1554 O O . ASP A 1 201 ? -4.594 -17.956 16.535 1.00 78.56 201 ASP A O 1
ATOM 1558 N N . LEU A 1 202 ? -5.570 -19.852 17.243 1.00 83.44 202 LEU A N 1
ATOM 1559 C CA . LEU A 1 202 ? -5.453 -20.566 15.980 1.00 83.44 202 LEU A CA 1
ATOM 1560 C C . LEU A 1 202 ? -6.202 -19.833 14.867 1.00 83.44 202 LEU A C 1
ATOM 1562 O O . LEU A 1 202 ? -5.653 -19.687 13.781 1.00 83.44 202 LEU A O 1
ATOM 1566 N N . LYS A 1 203 ? -7.405 -19.297 15.117 1.00 86.31 203 LYS A N 1
ATOM 1567 C CA . LYS A 1 203 ? -8.116 -18.455 14.136 1.00 86.31 203 LYS A CA 1
ATOM 1568 C C . LYS A 1 203 ? -7.323 -17.206 13.758 1.00 86.31 203 LYS A C 1
ATOM 1570 O O . LYS A 1 203 ? -7.258 -16.880 12.577 1.00 86.31 203 LYS A O 1
ATOM 1575 N N . MET A 1 204 ? -6.723 -16.519 14.730 1.00 83.19 204 MET A N 1
ATOM 1576 C CA . MET A 1 204 ? -5.886 -15.348 14.457 1.00 83.19 204 MET A CA 1
ATOM 1577 C C . MET A 1 204 ? -4.670 -15.729 13.609 1.00 83.19 204 MET A C 1
ATOM 1579 O O . MET A 1 204 ? -4.399 -15.072 12.607 1.00 83.19 204 MET A O 1
ATOM 1583 N N . LYS A 1 205 ? -4.000 -16.834 13.956 1.00 85.44 205 LYS A N 1
ATOM 1584 C CA . LYS A 1 205 ? -2.850 -17.346 13.208 1.00 85.44 205 LYS A CA 1
ATOM 1585 C C . LYS A 1 205 ? -3.227 -17.800 11.797 1.00 85.44 205 LYS A C 1
ATOM 1587 O O . LYS A 1 205 ? -2.478 -17.554 10.862 1.00 85.44 205 LYS A O 1
ATOM 1592 N N . ILE A 1 206 ? -4.396 -18.418 11.624 1.00 88.00 206 ILE A N 1
ATOM 1593 C CA . ILE A 1 206 ? -4.933 -18.801 10.311 1.00 88.00 206 ILE A CA 1
ATOM 1594 C C . ILE A 1 206 ? -5.190 -17.562 9.448 1.00 88.00 206 ILE A C 1
ATOM 1596 O O . ILE A 1 206 ? -4.850 -17.579 8.271 1.00 88.00 206 ILE A O 1
ATOM 1600 N N . GLU A 1 207 ? -5.776 -16.497 9.999 1.00 86.81 207 GLU A N 1
ATOM 1601 C CA . GLU A 1 207 ? -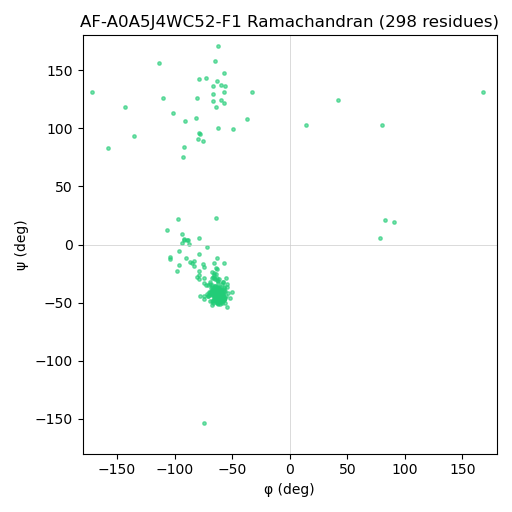6.004 -15.257 9.242 1.00 86.81 207 GLU A CA 1
ATOM 1602 C C . GLU A 1 207 ? -4.703 -14.529 8.884 1.00 86.81 207 GLU A C 1
ATOM 1604 O O . GLU A 1 207 ? -4.585 -14.012 7.776 1.00 86.81 207 GLU A O 1
ATOM 1609 N N . GLU A 1 208 ? -3.708 -14.537 9.774 1.00 85.69 208 GLU A N 1
ATOM 1610 C CA . GLU A 1 208 ? -2.361 -14.037 9.467 1.00 85.69 208 GLU A CA 1
ATOM 1611 C C . GLU A 1 208 ? -1.733 -14.837 8.312 1.00 85.69 208 GLU A C 1
ATOM 1613 O O . GLU A 1 208 ? -1.354 -14.260 7.296 1.00 85.69 208 GLU A O 1
ATOM 1618 N N . LEU A 1 209 ? -1.737 -16.173 8.400 1.00 88.25 209 LEU A N 1
ATOM 1619 C CA . LEU A 1 209 ? -1.189 -17.051 7.360 1.00 88.25 209 LEU A CA 1
ATOM 1620 C C . LEU A 1 209 ? -1.918 -16.916 6.016 1.00 88.25 209 LEU A C 1
ATOM 1622 O O . LEU A 1 209 ? -1.284 -16.966 4.966 1.00 88.25 209 LEU A O 1
ATOM 1626 N N . LYS A 1 210 ? -3.244 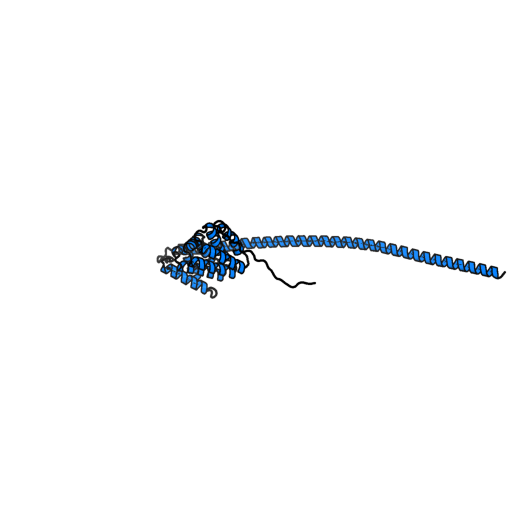-16.738 6.015 1.00 90.38 210 LYS A N 1
ATOM 1627 C CA . LYS A 1 210 ? -4.006 -16.493 4.779 1.00 90.38 210 LYS A CA 1
ATOM 1628 C C . LYS A 1 210 ? -3.566 -15.206 4.087 1.00 90.38 210 LYS A C 1
ATOM 1630 O O . LYS A 1 210 ? -3.428 -15.204 2.869 1.00 90.38 210 LYS A O 1
ATOM 1635 N N . ARG A 1 211 ? -3.337 -14.134 4.853 1.00 84.88 211 ARG A N 1
ATOM 1636 C CA . ARG A 1 211 ? -2.833 -12.864 4.311 1.00 84.88 211 ARG A CA 1
ATOM 1637 C C . ARG A 1 211 ? -1.423 -13.008 3.761 1.00 84.88 211 ARG A C 1
ATOM 1639 O O . ARG A 1 211 ? -1.151 -12.498 2.681 1.00 84.88 211 ARG A O 1
ATOM 1646 N N . GLU A 1 212 ? -0.550 -13.725 4.466 1.00 85.75 212 GLU A N 1
ATOM 1647 C CA . GLU A 1 212 ? 0.791 -14.025 3.958 1.00 85.75 212 GLU A CA 1
ATOM 1648 C C . GLU A 1 212 ? 0.709 -14.749 2.606 1.00 85.75 212 GLU A C 1
ATOM 1650 O O . GLU A 1 212 ? 1.367 -14.336 1.653 1.00 85.75 212 GLU A O 1
ATOM 1655 N N . ILE A 1 213 ? -0.147 -15.773 2.484 1.00 89.31 213 ILE A N 1
ATOM 1656 C CA . ILE A 1 213 ? -0.358 -16.508 1.225 1.00 89.31 213 ILE A CA 1
ATOM 1657 C C . ILE A 1 213 ? -0.848 -15.580 0.105 1.00 89.31 213 ILE A C 1
ATOM 1659 O O . ILE A 1 213 ? -0.298 -15.630 -0.992 1.00 89.31 213 ILE A O 1
ATOM 1663 N N . GLU A 1 214 ? -1.827 -14.714 0.372 1.00 89.06 214 GLU A N 1
ATOM 1664 C CA . GLU A 1 214 ? -2.353 -13.760 -0.616 1.00 89.06 214 GLU A CA 1
ATOM 1665 C C . GLU A 1 214 ? -1.255 -12.814 -1.135 1.00 89.06 214 GLU A C 1
ATOM 1667 O O . GLU A 1 214 ? -1.125 -12.605 -2.341 1.00 89.06 214 GLU A O 1
ATOM 1672 N N . ILE A 1 215 ? -0.397 -12.304 -0.244 1.00 86.12 215 ILE A N 1
ATOM 1673 C CA . ILE A 1 215 ? 0.748 -11.462 -0.624 1.00 86.12 215 ILE A CA 1
ATOM 1674 C C . ILE A 1 215 ? 1.748 -12.253 -1.480 1.00 86.12 215 ILE A C 1
ATOM 1676 O O . ILE A 1 215 ? 2.218 -11.751 -2.504 1.00 86.12 215 ILE A O 1
ATOM 1680 N N . TYR A 1 216 ? 2.066 -13.493 -1.096 1.00 87.19 216 TYR A N 1
ATOM 1681 C CA . TYR A 1 216 ? 2.948 -14.358 -1.887 1.00 87.19 216 TYR A CA 1
ATOM 1682 C C . TYR A 1 216 ? 2.389 -14.634 -3.289 1.00 87.19 216 TYR A C 1
ATOM 1684 O O . TYR A 1 216 ? 3.157 -14.677 -4.251 1.00 87.19 216 TYR A O 1
ATOM 1692 N N . GLU A 1 217 ? 1.075 -14.812 -3.427 1.00 90.12 217 GLU A N 1
ATOM 1693 C CA . GLU A 1 217 ? 0.423 -15.029 -4.720 1.00 90.12 217 GLU A CA 1
ATOM 1694 C C . GLU A 1 217 ? 0.484 -13.790 -5.620 1.00 90.12 217 GLU A C 1
ATOM 1696 O O . GLU A 1 217 ? 0.814 -13.922 -6.801 1.00 90.12 217 GLU A O 1
ATOM 1701 N N . VAL A 1 218 ? 0.244 -12.595 -5.070 1.00 89.38 218 VAL A N 1
ATOM 1702 C CA . VAL A 1 218 ? 0.362 -11.329 -5.815 1.00 89.38 218 VAL A CA 1
ATOM 1703 C C . VAL A 1 218 ? 1.796 -11.113 -6.301 1.00 89.38 218 VAL A C 1
ATOM 1705 O O . VAL A 1 218 ? 2.008 -10.906 -7.496 1.00 89.38 218 VAL A O 1
ATOM 1708 N N . ASN A 1 219 ? 2.784 -11.249 -5.410 1.00 89.06 219 ASN A N 1
ATOM 1709 C CA . ASN A 1 219 ? 4.196 -11.066 -5.761 1.00 89.06 219 ASN A CA 1
ATOM 1710 C C . ASN A 1 219 ? 4.643 -12.049 -6.851 1.00 89.06 219 ASN A C 1
ATOM 1712 O O . ASN A 1 219 ? 5.351 -11.678 -7.781 1.00 89.06 219 ASN A O 1
ATOM 1716 N N . LYS A 1 220 ? 4.177 -13.301 -6.788 1.00 91.12 220 LYS A N 1
ATOM 1717 C CA . LYS A 1 220 ? 4.484 -14.313 -7.803 1.00 91.12 220 LYS A CA 1
ATOM 1718 C C . LYS A 1 220 ? 3.940 -13.946 -9.187 1.00 91.12 220 LYS A C 1
ATOM 1720 O O . LYS A 1 220 ? 4.579 -14.263 -10.193 1.00 91.12 220 LYS A O 1
ATOM 1725 N N . GLU A 1 221 ? 2.761 -13.329 -9.267 1.00 90.62 221 GLU A N 1
ATOM 1726 C CA . GLU A 1 221 ? 2.206 -12.891 -10.552 1.00 90.62 221 GLU A CA 1
ATOM 1727 C C . GLU A 1 221 ? 2.928 -11.644 -11.084 1.00 90.62 221 GLU A C 1
ATOM 1729 O O . GLU A 1 221 ? 3.119 -11.522 -12.295 1.00 90.62 221 GLU A O 1
ATOM 1734 N N . ASP A 1 222 ? 3.390 -10.751 -10.207 1.00 89.75 222 ASP A N 1
ATOM 1735 C CA . ASP A 1 222 ? 4.229 -9.607 -10.587 1.00 89.75 222 ASP A CA 1
ATOM 1736 C C . ASP A 1 222 ? 5.591 -10.056 -11.132 1.00 89.75 222 ASP A C 1
ATOM 1738 O O . ASP A 1 222 ? 5.952 -9.669 -12.246 1.00 89.75 222 ASP A O 1
ATOM 1742 N N . ASP A 1 223 ? 6.276 -10.974 -10.443 1.00 91.56 223 ASP A N 1
ATOM 1743 C CA . ASP A 1 223 ? 7.538 -11.572 -10.905 1.00 91.56 223 ASP A CA 1
ATOM 1744 C C . ASP A 1 223 ? 7.377 -12.239 -12.282 1.00 91.56 223 ASP A C 1
ATOM 1746 O O . ASP A 1 223 ? 8.238 -12.159 -13.163 1.00 91.56 223 ASP A O 1
ATOM 1750 N N . LYS A 1 224 ? 6.240 -12.908 -12.501 1.00 93.62 224 LYS A N 1
ATOM 1751 C CA . LYS A 1 224 ? 5.924 -13.559 -13.776 1.00 93.62 224 LYS A CA 1
ATOM 1752 C C . LYS A 1 224 ? 5.698 -12.540 -14.894 1.00 93.62 224 LYS A C 1
ATOM 1754 O O . LYS A 1 224 ? 6.190 -12.759 -16.004 1.00 93.62 224 LYS A O 1
ATOM 1759 N N . ARG A 1 225 ? 4.995 -11.437 -14.612 1.00 92.06 225 ARG A N 1
ATOM 1760 C CA . ARG A 1 225 ? 4.799 -10.326 -15.559 1.00 92.06 225 ARG A CA 1
ATOM 1761 C C . ARG A 1 225 ? 6.125 -9.661 -15.920 1.00 92.06 225 ARG A C 1
ATOM 1763 O O . ARG A 1 225 ? 6.377 -9.404 -17.096 1.00 92.06 225 ARG A O 1
ATOM 1770 N N . GLU A 1 226 ? 6.995 -9.441 -14.941 1.00 92.31 226 GLU A N 1
ATOM 1771 C CA . GLU A 1 226 ? 8.325 -8.872 -15.164 1.00 92.31 226 GLU A CA 1
ATOM 1772 C C . GLU A 1 226 ? 9.205 -9.803 -16.016 1.00 92.31 226 GLU A C 1
ATOM 1774 O O . GLU A 1 226 ? 9.838 -9.373 -16.985 1.00 92.31 226 GLU A O 1
ATOM 1779 N N . LEU A 1 227 ? 9.174 -11.110 -15.743 1.00 93.19 227 LEU A N 1
ATOM 1780 C CA . LEU A 1 227 ? 9.887 -12.101 -16.548 1.00 93.19 227 LEU A CA 1
ATOM 1781 C C . LEU A 1 227 ? 9.402 -12.127 -18.008 1.00 93.19 227 LEU A C 1
ATOM 1783 O O . LEU A 1 227 ? 10.208 -12.271 -18.931 1.00 93.19 227 LEU A O 1
ATOM 1787 N N . GLU A 1 228 ? 8.095 -12.008 -18.238 1.00 93.50 228 GLU A N 1
ATOM 1788 C CA . GLU A 1 228 ? 7.509 -11.964 -19.581 1.00 93.50 228 GLU A CA 1
ATOM 1789 C C . GLU A 1 228 ? 7.892 -10.682 -20.337 1.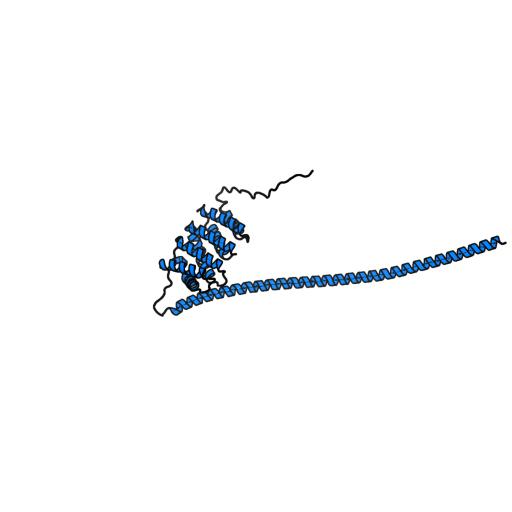00 93.50 228 GLU A C 1
ATOM 1791 O O . GLU A 1 228 ? 8.247 -10.732 -21.522 1.00 93.50 228 GLU A O 1
ATOM 1796 N N . PHE A 1 229 ? 7.937 -9.548 -19.634 1.00 94.31 229 PHE A N 1
ATOM 1797 C CA . PHE A 1 229 ? 8.448 -8.289 -20.169 1.00 94.31 229 PHE A CA 1
ATOM 1798 C C . PHE A 1 229 ? 9.913 -8.412 -20.619 1.00 94.31 229 PHE A C 1
ATOM 1800 O O . PHE A 1 229 ? 10.237 -8.086 -21.766 1.00 94.31 229 PHE A O 1
ATOM 1807 N N . PHE A 1 230 ? 10.794 -8.961 -19.775 1.00 91.88 230 PHE A N 1
ATOM 1808 C CA . PHE A 1 230 ? 12.206 -9.149 -20.130 1.00 91.88 230 PHE A CA 1
ATOM 1809 C C . PHE A 1 230 ? 12.411 -10.132 -21.290 1.00 91.88 230 PHE A C 1
ATOM 1811 O O . PHE A 1 230 ? 13.272 -9.910 -22.145 1.00 91.88 230 PHE A O 1
ATOM 1818 N N . LYS A 1 231 ? 11.604 -11.197 -21.382 1.00 92.94 231 LYS A N 1
ATOM 1819 C CA . LYS A 1 231 ? 11.627 -12.111 -22.540 1.00 92.94 231 LYS A CA 1
ATOM 1820 C C . LYS A 1 231 ? 11.261 -11.398 -23.842 1.00 92.94 231 LYS A C 1
ATOM 1822 O O . LYS A 1 231 ? 11.909 -11.620 -24.869 1.00 92.94 231 LYS A O 1
ATOM 1827 N N . THR A 1 232 ? 10.258 -10.526 -23.795 1.00 93.06 232 THR A N 1
ATOM 1828 C CA . THR A 1 232 ? 9.834 -9.727 -24.953 1.00 93.06 232 THR A CA 1
ATOM 1829 C C . THR A 1 232 ? 10.935 -8.750 -25.376 1.00 93.06 232 THR A C 1
ATOM 1831 O O . THR A 1 232 ? 11.314 -8.708 -26.543 1.00 93.06 232 THR A O 1
ATOM 1834 N N . GLN A 1 233 ? 11.563 -8.047 -24.429 1.00 92.25 233 GLN A N 1
ATOM 1835 C CA . GLN A 1 233 ? 12.703 -7.179 -24.747 1.00 92.25 233 GLN A CA 1
ATOM 1836 C C . GLN A 1 233 ? 13.880 -7.933 -25.379 1.00 92.25 233 GLN A C 1
ATOM 1838 O O . GLN A 1 233 ? 14.466 -7.450 -26.347 1.00 92.25 233 GLN A O 1
ATOM 1843 N N . ASN A 1 234 ? 14.228 -9.110 -24.852 1.00 91.50 234 ASN A N 1
ATOM 1844 C CA . ASN A 1 234 ? 15.328 -9.909 -25.394 1.00 91.50 234 ASN A CA 1
ATOM 1845 C C . ASN A 1 234 ? 15.047 -10.394 -26.819 1.00 91.50 234 ASN A C 1
ATOM 1847 O O . ASN A 1 234 ? 15.947 -10.388 -27.659 1.00 91.50 234 ASN A O 1
ATOM 1851 N N . THR A 1 235 ? 13.807 -10.786 -27.113 1.00 93.00 235 THR A N 1
ATOM 1852 C CA . THR A 1 235 ? 13.418 -11.184 -28.474 1.00 93.00 235 THR A CA 1
ATOM 1853 C C . THR A 1 235 ? 13.474 -10.004 -29.446 1.00 93.00 235 THR A C 1
ATOM 1855 O O . THR A 1 235 ? 14.033 -10.146 -30.534 1.00 93.00 235 THR A O 1
ATOM 1858 N N . ASP A 1 236 ? 13.021 -8.817 -29.037 1.00 92.25 236 ASP A N 1
ATOM 1859 C CA . ASP A 1 236 ? 13.144 -7.591 -29.836 1.00 92.25 236 ASP A CA 1
ATOM 1860 C C . ASP A 1 236 ? 14.596 -7.144 -30.046 1.00 92.25 236 ASP A C 1
ATOM 1862 O O . ASP A 1 236 ? 14.943 -6.603 -31.102 1.00 92.25 236 ASP A O 1
ATOM 1866 N N . PHE A 1 237 ? 15.456 -7.330 -29.041 1.00 92.69 237 PHE A N 1
ATOM 1867 C CA . PHE A 1 237 ? 16.885 -7.055 -29.162 1.00 92.69 237 PHE A CA 1
ATOM 1868 C C . PHE A 1 237 ? 17.532 -8.004 -30.172 1.00 92.69 237 PHE A C 1
ATOM 1870 O O . PHE A 1 237 ? 18.209 -7.549 -31.091 1.00 92.69 237 PHE A O 1
ATOM 1877 N N . HIS A 1 238 ? 17.247 -9.305 -30.069 1.00 91.88 238 HIS A N 1
ATOM 1878 C CA . HIS A 1 238 ? 17.778 -10.302 -30.994 1.00 91.88 238 HIS A CA 1
ATOM 1879 C C . HIS A 1 238 ? 17.302 -10.069 -32.435 1.00 91.88 238 HIS A C 1
ATOM 1881 O O . HIS A 1 238 ? 18.094 -10.175 -33.369 1.00 91.88 238 HIS A O 1
ATOM 1887 N N . ARG A 1 239 ? 16.037 -9.663 -32.633 1.00 94.31 239 ARG A N 1
ATOM 1888 C CA . ARG A 1 239 ? 15.526 -9.292 -33.962 1.00 94.31 239 ARG A CA 1
ATOM 1889 C C . ARG A 1 239 ? 16.299 -8.113 -34.557 1.00 94.31 239 ARG A C 1
ATOM 1891 O O . ARG A 1 239 ? 16.715 -8.183 -35.710 1.00 94.31 239 ARG A O 1
ATOM 1898 N N . ARG A 1 240 ? 16.523 -7.054 -33.771 1.00 94.06 240 ARG A N 1
ATOM 1899 C CA . ARG A 1 240 ? 17.299 -5.881 -34.212 1.00 94.06 240 ARG A CA 1
ATOM 1900 C C . ARG A 1 240 ? 18.742 -6.235 -34.557 1.00 94.06 240 ARG A C 1
ATOM 1902 O O . ARG A 1 240 ? 19.269 -5.707 -35.530 1.00 94.06 240 ARG A O 1
ATOM 1909 N N . ASP A 1 241 ? 19.360 -7.128 -33.794 1.00 94.38 241 ASP A N 1
ATOM 1910 C CA . ASP A 1 241 ? 20.729 -7.587 -34.041 1.00 94.38 241 ASP A CA 1
ATOM 1911 C C . ASP A 1 241 ? 20.842 -8.358 -35.371 1.00 94.38 241 ASP A C 1
ATOM 1913 O O . ASP A 1 241 ? 21.733 -8.103 -36.185 1.00 94.38 241 ASP A O 1
ATOM 1917 N N . ILE A 1 242 ? 19.863 -9.224 -35.665 1.00 94.75 242 ILE A N 1
ATOM 1918 C CA . ILE A 1 242 ? 19.758 -9.928 -36.954 1.00 94.75 242 ILE A CA 1
ATOM 1919 C C . ILE A 1 242 ? 19.542 -8.938 -38.111 1.00 94.75 242 ILE A C 1
ATOM 1921 O O . ILE A 1 242 ? 20.216 -9.035 -39.141 1.00 94.75 242 ILE A O 1
ATOM 1925 N N . GLU A 1 243 ? 18.632 -7.972 -37.957 1.00 94.38 243 GLU A N 1
ATOM 1926 C CA . GLU A 1 243 ? 18.373 -6.935 -38.968 1.00 94.38 243 GLU A CA 1
ATOM 1927 C C . GLU A 1 243 ? 19.636 -6.106 -39.261 1.00 94.38 243 GLU A C 1
ATOM 1929 O O . GLU A 1 243 ? 19.981 -5.882 -40.425 1.00 94.38 243 GLU A O 1
ATOM 1934 N N . GLN A 1 244 ? 20.368 -5.692 -38.221 1.00 94.31 244 GLN A N 1
ATOM 1935 C CA . GLN A 1 244 ? 21.625 -4.956 -38.372 1.00 94.31 244 GLN A CA 1
ATOM 1936 C C . GLN A 1 244 ? 22.701 -5.797 -39.056 1.00 94.31 244 GLN A C 1
ATOM 1938 O O . GLN A 1 244 ? 23.341 -5.320 -39.993 1.00 94.31 244 GLN A O 1
ATOM 1943 N N . THR A 1 245 ? 22.863 -7.055 -38.648 1.00 94.81 245 THR A N 1
ATOM 1944 C CA . THR A 1 245 ? 23.841 -7.971 -39.251 1.00 94.81 245 THR A CA 1
ATOM 1945 C C . THR A 1 245 ? 23.558 -8.190 -40.738 1.00 94.81 245 THR A C 1
ATOM 1947 O O . THR A 1 245 ? 24.475 -8.159 -41.561 1.00 94.81 245 THR A O 1
ATOM 1950 N N . THR A 1 246 ? 22.282 -8.330 -41.106 1.00 94.88 246 THR A N 1
ATOM 1951 C CA . THR A 1 246 ? 21.858 -8.475 -42.507 1.00 94.88 246 THR A CA 1
ATOM 1952 C C . THR A 1 246 ? 22.193 -7.221 -43.314 1.00 94.88 246 THR A C 1
ATOM 1954 O O . THR A 1 246 ? 22.806 -7.311 -44.377 1.00 94.88 246 THR A O 1
ATOM 1957 N N . LYS A 1 247 ? 21.890 -6.037 -42.770 1.00 96.19 247 LYS A N 1
ATOM 1958 C CA . LYS A 1 247 ? 22.186 -4.755 -43.423 1.00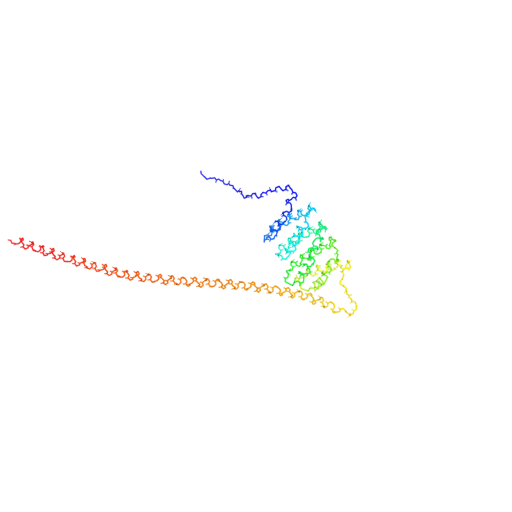 96.19 247 LYS A CA 1
ATOM 1959 C C . LYS A 1 247 ? 23.686 -4.532 -43.633 1.00 96.19 247 LYS A C 1
ATOM 1961 O O . LYS A 1 247 ? 24.090 -4.071 -44.697 1.00 96.19 247 LYS A O 1
ATOM 1966 N N . ILE A 1 248 ? 24.517 -4.886 -42.650 1.00 95.38 248 ILE A N 1
ATOM 1967 C CA . ILE A 1 248 ? 25.984 -4.827 -42.772 1.00 95.38 248 ILE A CA 1
ATOM 1968 C C . ILE A 1 248 ? 26.452 -5.769 -43.891 1.00 95.38 248 ILE A C 1
ATOM 1970 O O . ILE A 1 248 ? 27.279 -5.382 -44.717 1.00 95.38 248 ILE A O 1
ATOM 1974 N N . SER A 1 249 ? 25.903 -6.985 -43.969 1.00 95.44 249 SER A N 1
ATOM 1975 C CA . SER A 1 249 ? 26.248 -7.930 -45.036 1.00 95.44 249 SER A CA 1
ATOM 1976 C C . SER A 1 249 ? 25.902 -7.391 -46.430 1.00 95.44 249 SER A C 1
ATOM 1978 O O . SER A 1 249 ? 26.726 -7.489 -47.340 1.00 95.44 249 SER A O 1
ATOM 1980 N N . GLU A 1 250 ? 24.730 -6.774 -46.596 1.00 95.62 250 GLU A N 1
ATOM 1981 C CA . GLU A 1 250 ? 24.322 -6.139 -47.855 1.00 95.62 250 GLU A CA 1
ATOM 1982 C C . GLU A 1 250 ? 25.240 -4.971 -48.238 1.00 95.62 250 GLU A C 1
ATOM 1984 O O . GLU A 1 250 ? 25.680 -4.882 -49.385 1.00 95.62 250 GLU A O 1
ATOM 1989 N N . GLN A 1 251 ? 25.582 -4.107 -47.277 1.00 94.94 251 GLN A N 1
ATOM 1990 C CA . GLN A 1 251 ? 26.503 -2.989 -47.497 1.00 94.94 251 GLN A CA 1
ATOM 1991 C C . GLN A 1 251 ? 27.899 -3.472 -47.906 1.00 94.94 251 GLN A C 1
ATOM 1993 O O . GLN A 1 251 ? 28.477 -2.935 -48.848 1.00 94.94 251 GLN A O 1
ATOM 1998 N N . ASN A 1 252 ? 28.418 -4.523 -47.270 1.00 95.19 252 ASN A N 1
ATOM 1999 C CA . ASN A 1 252 ? 29.709 -5.109 -47.636 1.00 95.19 252 ASN A CA 1
ATOM 2000 C C . ASN A 1 252 ? 29.704 -5.674 -49.063 1.00 95.19 252 ASN A C 1
ATOM 2002 O O . ASN A 1 252 ? 30.679 -5.510 -49.796 1.00 95.19 252 ASN A O 1
ATOM 2006 N N . ASN A 1 253 ? 28.599 -6.293 -49.490 1.00 95.44 253 ASN A N 1
ATOM 2007 C CA . ASN A 1 253 ? 28.459 -6.764 -50.868 1.00 95.44 253 ASN A CA 1
ATOM 2008 C C . ASN A 1 253 ? 28.457 -5.600 -51.872 1.00 95.44 253 ASN A C 1
ATOM 2010 O O . ASN A 1 253 ? 29.090 -5.705 -52.921 1.00 95.44 253 ASN A O 1
ATOM 2014 N N . GLN A 1 254 ? 27.793 -4.485 -51.551 1.00 95.44 254 GLN A N 1
ATOM 2015 C CA . GLN A 1 254 ? 27.806 -3.282 -52.393 1.00 95.44 254 GLN A CA 1
ATOM 2016 C C . GLN A 1 254 ? 29.202 -2.656 -52.481 1.00 95.44 254 GLN A C 1
ATOM 2018 O O . GLN A 1 254 ? 29.637 -2.300 -53.574 1.00 95.44 254 GLN A O 1
ATOM 2023 N N . ILE A 1 255 ? 29.924 -2.564 -51.358 1.00 95.62 255 ILE A N 1
ATOM 2024 C CA . ILE A 1 255 ? 31.309 -2.069 -51.328 1.00 95.62 255 ILE A CA 1
ATOM 2025 C C . ILE A 1 255 ? 32.185 -2.918 -52.248 1.00 95.62 255 ILE A C 1
ATOM 2027 O O . ILE A 1 255 ? 32.868 -2.371 -53.107 1.00 95.62 255 ILE A O 1
ATOM 2031 N N . LYS A 1 256 ? 32.088 -4.248 -52.152 1.00 95.94 256 LYS A N 1
ATOM 2032 C CA . LYS A 1 256 ? 32.861 -5.159 -53.002 1.00 95.94 256 LYS A CA 1
ATOM 2033 C C . LYS A 1 256 ? 32.576 -4.964 -54.497 1.00 95.94 256 LYS A C 1
ATOM 2035 O O . LYS A 1 256 ? 33.498 -4.962 -55.305 1.00 95.94 256 LYS A O 1
ATOM 2040 N N . GLN A 1 257 ? 31.310 -4.767 -54.874 1.00 95.06 257 GLN A N 1
ATOM 2041 C CA . GLN A 1 257 ? 30.946 -4.470 -56.266 1.00 95.06 257 GLN A CA 1
ATOM 2042 C C . GLN A 1 257 ? 31.533 -3.134 -56.741 1.00 95.06 257 GLN A C 1
ATOM 2044 O O . GLN A 1 257 ? 32.024 -3.040 -57.864 1.00 95.06 257 GLN A O 1
ATOM 2049 N N . LEU A 1 258 ? 31.506 -2.102 -55.893 1.00 94.88 258 LEU A N 1
ATOM 2050 C CA . LEU A 1 258 ? 32.098 -0.801 -56.209 1.00 94.88 258 LEU A CA 1
ATOM 2051 C C . LEU A 1 258 ? 33.622 -0.881 -56.345 1.00 94.88 258 LEU A C 1
ATOM 2053 O O . LEU A 1 258 ? 34.174 -0.252 -57.243 1.00 94.88 258 LEU A O 1
ATOM 2057 N N . GLU A 1 259 ? 34.292 -1.671 -55.506 1.00 95.12 259 GLU A N 1
ATOM 2058 C CA . GLU A 1 259 ? 35.733 -1.927 -55.606 1.00 95.12 259 GLU A CA 1
ATOM 2059 C C . GLU A 1 259 ? 36.092 -2.612 -56.932 1.00 95.12 259 GLU A C 1
ATOM 2061 O O . GLU A 1 259 ? 37.022 -2.181 -57.612 1.00 95.12 259 GLU A O 1
ATOM 2066 N N . GLU A 1 260 ? 35.329 -3.625 -57.357 1.00 95.50 260 GLU A N 1
ATOM 2067 C CA . GLU A 1 260 ? 35.531 -4.286 -58.656 1.00 95.50 260 GLU A CA 1
ATOM 2068 C C . GLU A 1 260 ? 35.353 -3.314 -59.833 1.00 95.50 260 GLU A C 1
ATOM 2070 O O . GLU A 1 260 ? 36.161 -3.304 -60.767 1.00 95.50 260 GLU A O 1
ATOM 2075 N N . ILE A 1 261 ? 34.326 -2.459 -59.778 1.00 95.69 261 ILE A N 1
ATOM 2076 C CA . ILE A 1 261 ? 34.100 -1.409 -60.780 1.00 95.69 261 ILE A CA 1
ATOM 2077 C C . ILE A 1 261 ? 35.271 -0.421 -60.794 1.00 95.69 261 ILE A C 1
ATOM 2079 O O . ILE A 1 261 ? 35.763 -0.077 -61.868 1.00 95.69 261 ILE A O 1
ATOM 2083 N N . HIS A 1 262 ? 35.738 0.015 -59.624 1.00 94.88 262 HIS A N 1
ATOM 2084 C CA . HIS A 1 262 ? 36.841 0.964 -59.507 1.00 94.88 262 HIS A CA 1
ATOM 2085 C C . HIS A 1 262 ? 38.134 0.415 -60.118 1.00 94.88 262 HIS A C 1
ATOM 2087 O O . HIS A 1 262 ? 38.749 1.089 -60.941 1.00 94.88 262 HIS A O 1
ATOM 2093 N N . VAL A 1 263 ? 38.486 -0.839 -59.814 1.00 96.06 263 VAL A N 1
ATOM 2094 C CA . VAL A 1 263 ? 39.662 -1.513 -60.389 1.00 96.06 263 VAL A CA 1
ATOM 2095 C C . VAL A 1 263 ? 39.571 -1.609 -61.915 1.00 96.06 263 VAL A C 1
ATOM 2097 O O . VAL A 1 263 ? 40.577 -1.453 -62.609 1.00 96.06 263 VAL A O 1
ATOM 2100 N N . ASN A 1 264 ? 38.383 -1.869 -62.466 1.00 95.00 264 ASN A N 1
ATOM 2101 C CA . ASN A 1 264 ? 38.198 -1.897 -63.918 1.00 95.00 264 ASN A CA 1
ATOM 2102 C C . ASN A 1 264 ? 38.367 -0.505 -64.540 1.00 95.00 264 ASN A C 1
ATOM 2104 O O . ASN A 1 264 ? 39.076 -0.377 -65.537 1.00 95.00 264 ASN A O 1
ATOM 2108 N N . PHE A 1 265 ? 37.799 0.533 -63.921 1.00 94.81 265 PHE A N 1
ATOM 2109 C CA . PHE A 1 265 ? 37.993 1.916 -64.359 1.00 94.81 265 PHE A CA 1
ATOM 2110 C C . PHE A 1 265 ? 39.465 2.341 -64.320 1.00 94.81 265 PHE A C 1
ATOM 2112 O O . PHE A 1 265 ? 39.931 2.979 -65.261 1.00 94.81 265 PHE A O 1
ATOM 2119 N N . GLU A 1 266 ? 40.215 1.976 -63.278 1.00 95.12 266 GLU A N 1
ATOM 2120 C CA . GLU A 1 266 ? 41.650 2.277 -63.194 1.00 95.12 266 GLU A CA 1
ATOM 2121 C C . GLU A 1 266 ? 42.440 1.619 -64.331 1.00 95.12 266 GLU A C 1
ATOM 2123 O O . GLU A 1 266 ? 43.287 2.268 -64.948 1.00 95.12 266 GLU A O 1
ATOM 2128 N N . LYS A 1 267 ? 42.136 0.357 -64.664 1.00 94.69 267 LYS A N 1
ATOM 2129 C CA . LYS A 1 267 ? 42.768 -0.344 -65.795 1.00 94.69 267 LYS A CA 1
ATOM 2130 C C . LYS A 1 267 ? 42.463 0.328 -67.131 1.00 94.69 267 LYS A C 1
ATOM 2132 O O . LYS A 1 267 ? 43.368 0.498 -67.946 1.00 94.69 267 LYS A O 1
ATOM 2137 N N . GLU A 1 268 ? 41.207 0.707 -67.362 1.00 94.94 268 GLU A N 1
ATOM 2138 C CA . GLU A 1 268 ? 40.811 1.421 -68.580 1.00 94.94 268 GLU A CA 1
ATOM 2139 C C . GLU A 1 268 ? 41.507 2.780 -68.677 1.00 94.94 268 GLU A C 1
ATOM 2141 O O . GLU A 1 268 ? 42.080 3.114 -69.714 1.00 94.94 268 GLU A O 1
ATOM 2146 N N . TYR A 1 269 ? 41.521 3.540 -67.580 1.00 94.62 269 TYR A N 1
ATOM 2147 C CA . TYR A 1 269 ? 42.170 4.843 -67.520 1.00 94.62 269 TYR A CA 1
ATOM 2148 C C . TYR A 1 269 ? 43.674 4.745 -67.806 1.00 94.62 269 TYR A C 1
ATOM 2150 O O . TYR A 1 269 ? 44.205 5.517 -68.606 1.00 94.62 269 TYR A O 1
ATOM 2158 N N . GLN A 1 270 ? 44.347 3.750 -67.225 1.00 95.38 270 GLN A N 1
ATOM 2159 C CA . GLN A 1 270 ? 45.762 3.496 -67.475 1.00 95.38 270 GLN A CA 1
ATOM 2160 C C . GLN A 1 270 ? 46.028 3.141 -68.946 1.00 95.38 270 GLN A C 1
ATOM 2162 O O . GLN A 1 270 ? 46.954 3.680 -69.551 1.00 95.38 270 GLN A O 1
ATOM 2167 N N . SER A 1 271 ? 45.175 2.312 -69.558 1.00 95.19 271 SER A N 1
ATOM 2168 C CA . SER A 1 271 ? 45.287 1.973 -70.982 1.00 95.19 271 SER A CA 1
ATOM 2169 C C . SER A 1 271 ? 45.146 3.201 -71.889 1.00 95.19 271 SER A C 1
ATOM 2171 O O . SER A 1 271 ? 45.892 3.348 -72.859 1.00 95.19 271 SER A O 1
ATOM 2173 N N . VAL A 1 272 ? 44.236 4.125 -71.563 1.00 95.50 272 VAL A N 1
ATOM 2174 C CA . VAL A 1 272 ? 44.073 5.384 -72.309 1.00 95.50 272 VAL A CA 1
ATOM 2175 C C . VAL A 1 272 ? 45.318 6.268 -72.192 1.00 95.50 272 VAL A C 1
ATOM 2177 O O . VAL A 1 272 ? 45.745 6.850 -73.193 1.00 95.50 272 VAL A O 1
ATOM 2180 N N . ILE A 1 273 ? 45.928 6.357 -71.004 1.00 94.88 273 ILE A N 1
ATOM 2181 C CA . ILE A 1 273 ? 47.187 7.093 -70.813 1.00 94.88 273 ILE A CA 1
ATOM 2182 C C . ILE A 1 273 ? 48.287 6.510 -71.708 1.00 94.88 273 ILE A C 1
ATOM 2184 O O . ILE A 1 273 ? 48.921 7.260 -72.452 1.00 94.88 273 ILE A O 1
ATOM 2188 N N . GLU A 1 274 ? 48.467 5.189 -71.701 1.00 94.94 274 GLU A N 1
ATOM 2189 C CA . GLU A 1 274 ? 49.476 4.506 -72.522 1.00 94.94 274 GLU A CA 1
ATOM 2190 C C . GLU A 1 274 ? 49.261 4.755 -74.025 1.00 94.94 274 GLU A C 1
ATOM 2192 O O . GLU A 1 274 ? 50.208 5.047 -74.762 1.00 94.94 274 GLU A O 1
ATOM 2197 N N . GLN A 1 275 ? 48.008 4.721 -74.493 1.00 93.81 275 GLN A N 1
ATOM 2198 C CA . GLN A 1 275 ? 47.670 5.038 -75.885 1.00 93.81 275 GLN A CA 1
ATOM 2199 C C . GLN A 1 275 ? 47.989 6.496 -76.250 1.00 93.81 275 GLN A C 1
ATOM 2201 O O . GLN A 1 275 ? 48.516 6.766 -77.334 1.00 93.81 275 GLN A O 1
ATOM 2206 N N . LEU A 1 276 ? 47.699 7.449 -75.357 1.00 94.75 276 LEU A N 1
ATOM 2207 C CA . LEU A 1 276 ? 48.024 8.865 -75.556 1.00 94.75 276 LEU A CA 1
ATOM 2208 C C . LEU A 1 276 ? 49.537 9.099 -75.617 1.00 94.75 276 LEU A C 1
ATOM 2210 O O . LEU A 1 276 ? 50.007 9.896 -76.433 1.00 94.75 276 LEU A O 1
ATOM 2214 N N . GLU A 1 277 ? 50.310 8.418 -74.773 1.00 94.88 277 GLU A N 1
ATOM 2215 C CA . GLU A 1 277 ? 51.772 8.487 -74.790 1.00 94.88 277 GLU A CA 1
ATOM 2216 C C . GLU A 1 277 ? 52.354 7.930 -76.092 1.00 94.88 277 GLU A C 1
ATOM 2218 O O . GLU A 1 277 ? 53.221 8.572 -76.698 1.00 94.88 277 GLU A O 1
ATOM 2223 N N . LEU A 1 278 ? 51.820 6.803 -76.575 1.00 95.12 278 LEU A N 1
ATOM 2224 C CA . LEU A 1 278 ? 52.204 6.218 -77.856 1.00 95.12 278 LEU A CA 1
ATOM 2225 C C . LEU A 1 278 ? 51.900 7.163 -79.027 1.00 95.12 278 LEU A C 1
ATOM 2227 O O . LEU A 1 278 ? 52.777 7.407 -79.858 1.00 95.12 278 LEU A O 1
ATOM 2231 N N . MET A 1 279 ? 50.702 7.759 -79.076 1.00 93.75 279 MET A N 1
ATOM 2232 C CA . MET A 1 279 ? 50.351 8.741 -80.113 1.00 93.75 279 MET A CA 1
ATOM 2233 C C . MET A 1 279 ? 51.293 9.949 -80.099 1.00 93.75 279 MET A C 1
ATOM 2235 O O . MET A 1 279 ? 51.811 10.339 -81.146 1.00 93.75 279 MET A O 1
ATOM 2239 N N . LYS A 1 280 ? 51.600 10.499 -78.915 1.00 94.44 280 LYS A N 1
ATOM 2240 C CA . LYS A 1 280 ? 52.569 11.600 -78.771 1.00 94.44 280 LYS A CA 1
ATOM 2241 C C . LYS A 1 280 ? 53.977 11.219 -79.228 1.00 94.44 280 LYS A C 1
ATOM 2243 O O . LYS A 1 280 ? 54.750 12.101 -79.608 1.00 94.44 280 LYS A O 1
ATOM 2248 N N . HIS A 1 281 ? 54.366 9.950 -79.116 1.00 94.12 281 HIS A N 1
ATOM 2249 C CA . HIS A 1 281 ? 55.658 9.477 -79.606 1.00 94.12 281 HIS A CA 1
ATOM 2250 C C . HIS A 1 281 ? 55.669 9.367 -81.136 1.00 94.12 281 HIS A C 1
ATOM 2252 O O . HIS A 1 281 ? 56.571 9.914 -81.768 1.00 94.12 281 HIS A O 1
ATOM 2258 N N . ILE A 1 282 ? 54.629 8.767 -81.725 1.00 94.50 282 ILE A N 1
ATOM 2259 C CA . ILE A 1 282 ? 54.451 8.667 -83.183 1.00 94.50 282 ILE A CA 1
ATOM 2260 C C . ILE A 1 282 ? 54.433 10.056 -83.832 1.00 94.50 282 ILE A C 1
ATOM 2262 O O . ILE A 1 282 ? 55.067 10.271 -84.863 1.00 94.50 282 ILE A O 1
ATOM 2266 N N . GLU A 1 283 ? 53.743 11.024 -83.230 1.00 94.12 283 GLU A N 1
ATOM 2267 C CA . GLU A 1 283 ? 53.666 12.379 -83.777 1.00 94.12 283 GLU A CA 1
ATOM 2268 C C . GLU A 1 283 ? 55.009 13.119 -83.700 1.00 94.12 283 GLU A C 1
ATOM 2270 O O . GLU A 1 283 ? 55.391 13.798 -84.653 1.00 94.12 283 GLU A O 1
ATOM 2275 N N . ARG A 1 284 ? 55.787 12.920 -82.624 1.00 93.50 284 ARG A N 1
ATOM 2276 C CA . ARG A 1 284 ? 57.169 13.426 -82.529 1.00 93.50 284 ARG A CA 1
ATOM 2277 C C . ARG A 1 284 ? 58.080 12.824 -83.600 1.00 93.50 284 ARG A C 1
ATOM 2279 O O . ARG A 1 284 ? 58.812 13.563 -84.250 1.00 93.50 284 ARG A O 1
ATOM 2286 N N . GLU A 1 285 ? 58.009 11.512 -83.811 1.00 93.44 285 GLU A N 1
ATOM 2287 C CA . GLU A 1 285 ? 58.726 10.813 -84.887 1.00 93.44 285 GLU A CA 1
ATOM 2288 C C . GLU A 1 285 ? 58.358 11.365 -86.274 1.00 93.44 285 GLU A C 1
ATOM 2290 O O . GLU A 1 285 ? 59.241 11.603 -87.100 1.00 93.44 285 GLU A O 1
ATOM 2295 N N . ARG A 1 286 ? 57.063 11.614 -86.530 1.00 93.06 286 ARG A N 1
ATOM 2296 C CA . ARG A 1 286 ? 56.596 12.208 -87.793 1.00 93.06 286 ARG A CA 1
ATOM 2297 C C . ARG A 1 286 ? 57.165 13.612 -87.993 1.00 93.06 286 ARG A C 1
ATOM 2299 O O . ARG A 1 286 ? 57.726 13.876 -89.051 1.00 93.06 286 ARG A O 1
ATOM 2306 N N . MET A 1 287 ? 57.070 14.481 -86.983 1.00 92.44 287 MET A N 1
ATOM 2307 C CA . MET A 1 287 ? 57.606 15.847 -87.057 1.00 92.44 287 MET A CA 1
ATOM 2308 C C . MET A 1 287 ? 59.122 15.864 -87.274 1.00 92.44 287 MET A C 1
ATOM 2310 O O . MET A 1 287 ? 59.613 16.668 -88.061 1.00 92.44 287 MET A O 1
ATOM 2314 N N . ASN A 1 288 ? 59.866 14.965 -86.623 1.00 91.94 288 ASN A N 1
ATOM 2315 C CA . ASN A 1 288 ? 61.312 14.853 -86.821 1.00 91.94 288 ASN A CA 1
ATOM 2316 C C . ASN A 1 288 ? 61.654 14.454 -88.264 1.00 91.94 288 ASN A C 1
ATOM 2318 O O . ASN A 1 288 ? 62.516 15.080 -88.875 1.00 91.94 288 ASN A O 1
ATOM 2322 N N . LYS A 1 289 ? 60.947 13.465 -88.828 1.00 90.44 289 LYS A N 1
ATOM 2323 C CA . LYS A 1 289 ? 61.123 13.046 -90.230 1.00 90.44 289 LYS A CA 1
ATOM 2324 C C . LYS A 1 289 ? 60.764 14.154 -91.219 1.00 90.44 289 LYS A C 1
ATOM 2326 O O . LYS A 1 289 ? 61.472 14.342 -92.202 1.00 90.44 289 LYS A O 1
ATOM 2331 N N . GLU A 1 290 ? 59.683 14.892 -90.972 1.00 88.56 290 GLU A N 1
ATOM 2332 C CA . GLU A 1 290 ? 59.302 16.052 -91.790 1.00 88.56 290 GLU A CA 1
ATOM 2333 C C . GLU A 1 290 ? 60.369 17.156 -91.728 1.00 88.56 290 GLU A C 1
ATOM 2335 O O . GLU A 1 290 ? 60.771 17.674 -92.768 1.00 88.56 290 GLU A O 1
ATOM 2340 N N . ALA A 1 291 ? 60.887 17.472 -90.537 1.00 86.75 291 ALA A N 1
ATOM 2341 C CA . ALA A 1 291 ? 61.959 18.452 -90.364 1.00 86.75 291 ALA A CA 1
ATOM 2342 C C . ALA A 1 291 ? 63.264 18.031 -91.067 1.00 86.75 291 ALA A C 1
ATOM 2344 O O . ALA A 1 291 ? 63.944 18.866 -91.662 1.00 86.75 291 ALA A O 1
ATOM 2345 N N . GLU A 1 292 ? 63.606 16.741 -91.035 1.00 85.81 292 GLU A N 1
ATOM 2346 C CA . GLU A 1 292 ? 64.773 16.186 -91.729 1.00 85.81 292 GLU A CA 1
ATOM 2347 C C . GLU A 1 292 ? 64.618 16.247 -93.257 1.00 85.81 292 GLU A C 1
ATOM 2349 O O . GLU A 1 292 ? 65.547 16.651 -93.955 1.00 85.81 292 GLU A O 1
ATOM 2354 N N . GLN A 1 293 ? 63.427 15.950 -93.789 1.00 83.31 293 GLN A N 1
ATOM 2355 C CA . GLN A 1 293 ? 63.138 16.108 -95.220 1.00 83.31 293 GLN A CA 1
ATOM 2356 C C . GLN A 1 293 ? 63.186 17.566 -95.686 1.00 83.31 293 GLN A C 1
ATOM 2358 O O . GLN A 1 293 ? 63.603 17.821 -96.815 1.00 83.31 293 GLN A O 1
ATOM 2363 N N . ILE A 1 294 ? 62.750 18.515 -94.851 1.00 82.25 294 ILE A N 1
ATOM 2364 C CA . ILE A 1 294 ? 62.861 19.948 -95.156 1.00 82.25 294 ILE A CA 1
ATOM 2365 C C . ILE A 1 294 ? 64.336 20.347 -95.241 1.00 82.25 294 ILE A C 1
ATOM 2367 O O . ILE A 1 294 ? 64.731 20.938 -96.239 1.00 82.25 294 ILE A O 1
ATOM 2371 N N . ARG A 1 295 ? 65.161 19.946 -94.264 1.00 80.94 295 ARG A N 1
ATOM 2372 C CA . ARG A 1 295 ? 66.610 20.210 -94.285 1.00 80.94 295 ARG A CA 1
ATOM 2373 C C . ARG A 1 295 ? 67.293 19.664 -95.536 1.00 80.94 295 ARG A C 1
ATOM 2375 O O . ARG A 1 295 ? 68.046 20.384 -96.172 1.00 80.94 295 ARG A O 1
ATOM 2382 N N . LEU A 1 296 ? 66.978 18.428 -95.922 1.00 76.88 296 LEU A N 1
ATOM 2383 C CA . LEU A 1 296 ? 67.539 17.809 -97.127 1.00 76.88 296 LEU A CA 1
ATOM 2384 C C . LEU A 1 296 ? 67.147 18.541 -98.422 1.00 76.88 296 LEU A C 1
ATOM 2386 O O . LEU A 1 296 ? 67.933 18.551 -99.358 1.00 76.88 296 LEU A O 1
ATOM 2390 N N . ARG A 1 297 ? 65.964 19.173 -98.486 1.00 76.06 297 ARG A N 1
ATOM 2391 C CA . ARG A 1 297 ? 65.562 20.009 -99.637 1.00 76.06 297 ARG A CA 1
ATOM 2392 C C . ARG A 1 297 ? 66.184 21.403 -99.635 1.00 76.06 297 ARG A C 1
ATOM 2394 O O . ARG A 1 297 ? 66.199 22.039 -100.679 1.00 76.06 297 ARG A O 1
ATOM 2401 N N . GLU A 1 298 ? 66.613 21.907 -98.482 1.00 75.31 298 GLU A N 1
ATOM 2402 C CA . GLU A 1 298 ? 67.296 23.203 -98.366 1.00 75.31 298 GLU A CA 1
ATOM 2403 C C . GLU A 1 298 ? 68.803 23.100 -98.675 1.00 75.31 298 GLU A C 1
ATOM 2405 O O . GLU A 1 298 ? 69.45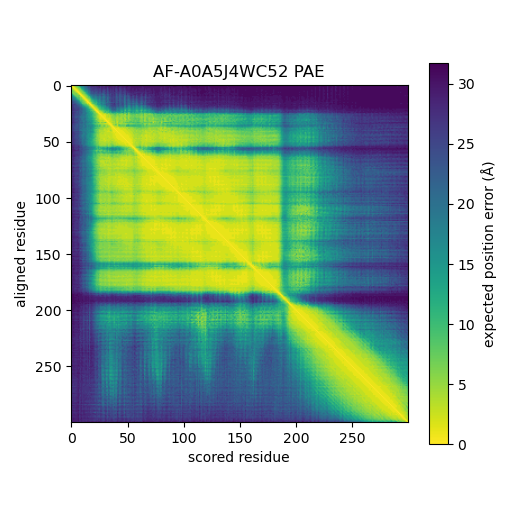3 24.124 -98.882 1.00 75.31 298 GLU A O 1
ATOM 2410 N N . GLU A 1 299 ? 69.355 21.882 -98.716 1.00 66.69 299 GLU A N 1
ATOM 2411 C CA . GLU A 1 299 ? 70.761 21.587 -99.034 1.00 66.69 299 GLU A CA 1
ATOM 2412 C C . GLU A 1 299 ? 71.011 21.208 -100.517 1.00 66.69 299 GLU A C 1
ATOM 2414 O O . GLU A 1 299 ? 72.174 21.084 -100.910 1.00 66.69 299 GLU A O 1
ATOM 2419 N N . GLU A 1 300 ? 69.960 21.065 -101.340 1.00 53.09 300 GLU A N 1
ATOM 2420 C CA . GLU A 1 300 ? 70.013 20.895 -102.814 1.00 53.09 300 GLU A CA 1
ATOM 2421 C C . GLU A 1 300 ? 69.877 22.230 -103.568 1.00 53.09 300 GLU A C 1
ATOM 2423 O O . GLU A 1 300 ? 70.603 22.410 -104.576 1.00 53.09 300 GLU A O 1
#

Solvent-accessible surface area (backbone atoms only — not comparable to full-atom values): 16966 Å² total; per-residue (Å²): 137,86,84,82,88,80,92,78,88,72,84,78,71,90,75,84,77,88,50,88,75,53,65,76,57,48,53,70,56,38,49,55,45,38,68,43,96,45,68,66,51,21,49,53,31,47,53,50,48,50,56,51,58,74,76,37,91,82,61,60,65,68,62,51,52,51,50,51,52,50,38,60,57,30,32,74,49,53,75,65,44,15,48,53,26,39,56,51,50,48,52,46,38,72,74,30,71,70,56,43,53,47,43,53,74,74,37,48,61,58,52,46,42,56,48,63,63,35,85,83,54,51,69,72,42,47,43,39,49,52,50,47,52,47,49,39,50,76,58,68,46,64,58,73,76,50,53,84,39,54,63,60,33,51,58,41,39,68,52,77,53,78,92,46,44,66,51,14,49,53,26,45,51,49,50,51,56,26,39,77,70,72,49,60,81,85,81,71,92,59,92,85,45,67,67,58,57,49,52,52,50,50,49,52,51,49,54,41,52,51,52,54,52,53,53,54,52,53,52,53,52,50,54,49,51,52,52,52,50,54,52,50,52,51,52,55,49,53,50,52,50,52,54,50,53,51,51,52,54,53,51,52,54,52,51,52,53,51,50,56,52,49,56,51,50,52,54,51,52,50,50,52,51,54,52,52,52,50,52,55,49,53,52,50,53,49,51,52,52,52,53,51,53,50,53,59,63,74,75,111

Sequence (300 aa):
MSSKESESLRDIGRIDFSGSKSKTIEIPLLVNEFLSSNPDQQTQATQHIISIILNDESYPSVSIDLFLSALVCLIKGSVESSQIASDSLGRIIKQSTKLRESLIKTGFVEFARLSLIDSHVGAYVQMNILEIINQMLFNGVEPFEMRSLLKILNHKAIEKDSQKKEIAQKSKMILAILASSGVTLQQNIDGTSNTSEENEDLKMKIEELKREIEIYEVNKEDDKRELEFFKTQNTDFHRRDIEQTTKISEQNNQIKQLEEIHVNFEKEYQSVIEQLELMKHIERERMNKEAEQIRLREEE

Mean predicted aligned error: 15.15 Å

Foldseek 3Di:
DDDDDDDDPDDPDPPPDDDPVVLQVLLVVLLVLLPDPDLVSVLVSLVVVLVSCLVDVPHDLVSLLSSLVSLLVLLQPDLSSVVSSLVSLLVQLQRDPVSLVSNLVSPLLVSLQLLLLAPPRDLSSVLSSLSSLVSNLVSDDQLVSNLSCQVSLVVLLPDPPPVSPVSNVSSVVSQVSSVVNVSHDPPDPDPPCPVVNVVVVVVSVVSNVVVVVVVVVVVVVVVVVVVVVVVVVVVVVVVVVVVVVVVVVVVVVVVVVVVVVVVVVVVVVVVVVVVVVVVVVVVVVVVVVVVVVVVVVVVD

Radius of gyration: 44.0 Å; Cα contacts (8 Å, |Δi|>4): 180; chains: 1; bounding box: 98×73×139 Å

Organism: NCBI:txid222440

=== Feature glossary ===
Reading guide. The protein is described through the following features:

Foldseek 3Di. A 3Di character summarizes, for each residue, the relative orientation of the Cα frame of its nearest spatial neighbor. Because it encodes fold topology rather than chemistry, 3Di alignments detect remote structural similarity that sequence alignment misses.

Contact-map, Ramachandran, and PAE plots. Plot images: a contact map (which residues are close in 3D, as an N×N binary image), a Ramachandran scatter (backbone torsion angles, revealing secondary-structure composition at a glance), and — for AlphaFold structures — a PAE heatmap (pairwise prediction confidence).

Radius of gyration, Cα contacts, bounding box. Radius of gyration (Rg) is the root-mean-square distance of Cα atoms from their centroid — a single number for overall size and compactness. A globular domain of N residues has Rg ≈ 2.2·N^0.38 Å; an extended or disordered chain has a much larger Rg. The Cα contact count is the number of residue pairs whose Cα atoms are within 8 Å and are more than four positions apart in sequence — a standard proxy for tertiary packing density. The bounding box is the smallest axis-aligned box enclosing all Cα atoms.

Secondary structure (8-state, DSSP). Eight-state secondary structure (DSSP): H is the canonical α-helix, G the tighter 3₁₀-helix, I the wider π-helix; E/B are β-structure, T and S are turns and bends, and '-' is everything else. DSSP derives these from the pattern of main-chain N–H···O=C hydrogen bonds, not from the sequence.

B-factor. B-factor (Debye–Waller factor) reflects atomic displacement in the crystal lattice. It is an experimental observable (units Å²), not a prediction; low values mean the atom is pinned down, high values mean it moves or is heterogeneous across the crystal.

pLDDT. pLDDT is the predicted lDDT-Cα score: AlphaFold's confidence that the local environment of each residue (all inter-atomic distances within 15 Å) is correctly placed. It is a per-residue number between 0 and 100, with higher meaning more reliable.

Nearest PDB structures. Nearest PDB neighbors are the top structural matches found by Foldseek when searching this structure against the entire Protein Data Bank. Each hit reports a TM-score (0 to 1; >0.5 almost always implies the same fold) and an E-value. These are *structural* homologs — they may share no detectable sequence similarity.

Solvent-accessible surface area. Accessible surface area quantifies burial. A residue with SASA near zero is packed into the hydrophobic core; one with SASA >100 Å² sits on the surface. Computed here via the Shrake–Rupley numerical algorithm with a 1.4 Å probe.

Rendered structure images. Structure images are PyMOL renders from six orthogonal camera directions. Cartoon representation draws helices as coils and strands as arrows; sticks shows the backbone as bonds; surface shows the solvent-excluded envelope. Rainbow coloring maps sequence position to hue (blue→red, N→C); chain coloring assigns a distinct color per polypeptide.

Backbone torsions (φ/ψ). φ (phi) and ψ (psi) are the two rotatable backbone dihedrals per residue: φ is the C(i-1)–N–Cα–C torsion, ψ is the N–Cα–C–N(i+1) torsion, both in degrees on (−180°, 180°]. α-helical residues cluster near (−60°, −45°); β-strand residues near (−120°, +130°). A Ramachandran plot is simply a scatter of (φ, ψ) for every residue.

Predicted aligned error. Predicted Aligned Error (PAE) is an AlphaFold confidence matrix: entry (i, j) is the expected error in the position of residue j, in ångströms, when the prediction is superimposed on the true structure at residue i. Low PAE within a block of residues means that block is internally rigid and well-predicted; high PAE between two blocks means their relative placement is uncertain even if each block individually is confident.

mmCIF coordinates. Structure coordinates are given as an mmCIF _atom_site loop: one row per atom with element, residue name, chain id, sequence number, and x/y/z position in Å. Only the four main-chain atoms per residue are included here; side chains are omitted to keep the record compact.

InterPro / GO / CATH / organism. Database cross-references. InterPro integrates a dozen domain/family signature databases into unified entries with residue-range hits. GO terms attach function/process/location labels with evidence codes. CATH codes position the fold in a four-level structural taxonomy. Organism is the NCBI-taxonomy species name.

Secondary structure (3-state, P-SEA). SS3 is a coarse helix/strand/coil call (letters a/b/c) made by the P-SEA algorithm from inter-Cα distances and dihedrals. It is less detailed than DSSP but needs only Cα positions.

Sequence. Sequence gives the chain of amino acids in standard one-letter code (A=alanine, C=cysteine, …, Y=tyrosine), read N→C. It is the only feature that is directly encoded by the gene; all structural features are derived from the folded form of this sequence.